Protein AF-A0A2G6QSH0-F1 (afdb_monomer)

Mean predicted aligned error: 4.25 Å

Structure (mmCIF, N/CA/C/O backbone):
data_AF-A0A2G6QSH0-F1
#
_entry.id   AF-A0A2G6QSH0-F1
#
loop_
_atom_site.group_PDB
_atom_site.id
_atom_site.type_symbol
_atom_site.label_atom_id
_atom_site.label_alt_id
_atom_site.label_comp_id
_atom_site.label_asym_id
_atom_site.label_entity_id
_atom_site.label_seq_id
_atom_site.pdbx_PDB_ins_code
_atom_site.Cartn_x
_atom_site.Cartn_y
_atom_site.Cartn_z
_atom_site.occupancy
_atom_site.B_iso_or_equiv
_atom_site.auth_seq_id
_atom_site.auth_comp_id
_atom_site.auth_asym_id
_atom_site.auth_atom_id
_atom_site.pdbx_PDB_model_num
ATOM 1 N N . MET A 1 1 ? 7.569 1.658 -33.282 1.00 86.06 1 MET A N 1
ATOM 2 C CA . MET A 1 1 ? 6.835 1.217 -32.080 1.00 86.06 1 MET A CA 1
ATOM 3 C C . MET A 1 1 ? 7.331 -0.183 -31.795 1.00 86.06 1 MET A C 1
ATOM 5 O O . MET A 1 1 ? 7.387 -0.954 -32.741 1.00 86.06 1 MET A O 1
ATOM 9 N N . TRP A 1 2 ? 7.779 -0.458 -30.573 1.00 90.94 2 TRP A N 1
ATOM 10 C CA . TRP A 1 2 ? 8.259 -1.784 -30.179 1.00 90.94 2 TRP A CA 1
ATOM 11 C C . TRP A 1 2 ? 7.211 -2.443 -29.297 1.00 90.94 2 TRP A C 1
ATOM 13 O O . TRP A 1 2 ? 6.684 -1.784 -28.399 1.00 90.94 2 TRP A O 1
ATOM 23 N N . LEU A 1 3 ? 6.931 -3.719 -29.545 1.00 93.75 3 LEU A N 1
ATOM 24 C CA . LEU A 1 3 ? 6.174 -4.536 -28.609 1.00 93.75 3 LEU A CA 1
ATOM 25 C C . LEU A 1 3 ? 7.109 -4.965 -27.473 1.00 93.75 3 LEU A C 1
ATOM 27 O O . LEU A 1 3 ? 8.249 -5.365 -27.732 1.00 93.75 3 LEU A O 1
ATOM 31 N N . ILE A 1 4 ? 6.636 -4.853 -26.233 1.00 95.06 4 ILE A N 1
ATOM 32 C CA . ILE A 1 4 ? 7.388 -5.258 -25.046 1.00 95.06 4 ILE A CA 1
ATOM 33 C C . ILE A 1 4 ? 6.651 -6.364 -24.300 1.00 95.06 4 ILE A C 1
ATOM 35 O O . ILE A 1 4 ? 5.439 -6.274 -24.117 1.00 95.06 4 ILE A O 1
ATOM 39 N N . ASP A 1 5 ? 7.411 -7.341 -23.823 1.00 95.44 5 ASP A N 1
ATOM 40 C CA . ASP A 1 5 ? 6.947 -8.341 -22.869 1.00 95.44 5 ASP A CA 1
ATOM 41 C C . ASP A 1 5 ? 7.424 -7.963 -21.470 1.00 95.44 5 ASP A C 1
ATOM 43 O O . ASP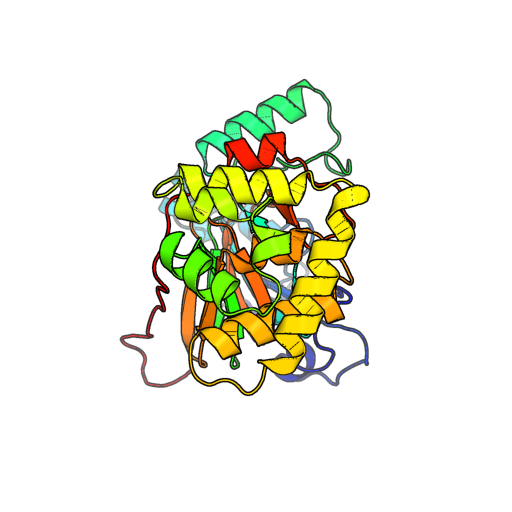 A 1 5 ? 8.597 -7.650 -21.232 1.00 95.44 5 ASP A O 1
ATOM 47 N N . GLY A 1 6 ? 6.480 -7.963 -20.541 1.00 96.25 6 GLY A N 1
ATOM 48 C CA . GLY A 1 6 ? 6.708 -7.740 -19.127 1.00 96.25 6 GLY A CA 1
ATOM 49 C C . GLY A 1 6 ? 7.176 -8.993 -18.398 1.00 96.25 6 GLY A C 1
ATOM 50 O O . GLY A 1 6 ? 7.370 -10.059 -18.980 1.00 96.25 6 GLY A O 1
ATOM 51 N N . VAL A 1 7 ? 7.360 -8.854 -17.089 1.00 97.56 7 VAL A N 1
ATOM 52 C CA . VAL A 1 7 ? 7.758 -9.956 -16.206 1.00 97.56 7 VAL A CA 1
ATOM 53 C C . VAL A 1 7 ? 6.664 -10.208 -15.181 1.00 97.56 7 VAL A C 1
ATOM 55 O O . VAL A 1 7 ? 6.242 -9.289 -14.483 1.00 97.56 7 VAL A O 1
ATOM 58 N N . VAL A 1 8 ? 6.224 -11.457 -15.074 1.00 97.56 8 VAL A N 1
ATOM 59 C CA . VAL A 1 8 ? 5.233 -11.880 -14.080 1.00 97.56 8 VAL A CA 1
ATOM 60 C C . VAL A 1 8 ? 5.916 -12.111 -12.735 1.00 97.56 8 VAL A C 1
ATOM 62 O O . VAL A 1 8 ? 6.964 -12.753 -12.658 1.00 97.56 8 VAL A O 1
ATOM 65 N N . GLN A 1 9 ? 5.304 -11.616 -11.664 1.00 97.75 9 GLN A N 1
ATOM 66 C CA . GLN A 1 9 ? 5.662 -11.942 -10.289 1.00 97.75 9 GLN A CA 1
ATOM 67 C C . GLN A 1 9 ? 4.602 -12.874 -9.699 1.00 97.75 9 GLN A C 1
ATOM 69 O O . GLN A 1 9 ? 3.431 -12.512 -9.570 1.00 97.75 9 GLN A O 1
ATOM 74 N N . HIS A 1 10 ? 5.018 -14.077 -9.307 1.00 97.50 10 HIS A N 1
ATOM 75 C CA . HIS A 1 10 ? 4.123 -15.135 -8.829 1.00 97.50 10 HIS A CA 1
ATOM 76 C C . HIS A 1 10 ? 3.946 -15.120 -7.304 1.00 97.50 10 HIS A C 1
ATOM 78 O O . HIS A 1 10 ? 4.214 -16.107 -6.613 1.00 97.50 10 HIS A O 1
ATOM 84 N N . TYR A 1 11 ? 3.555 -13.978 -6.733 1.00 96.94 11 TYR A N 1
ATOM 85 C CA . TYR A 1 11 ? 3.380 -13.890 -5.282 1.00 96.94 11 TYR A CA 1
ATOM 86 C C . TYR A 1 11 ? 2.113 -14.634 -4.806 1.00 96.94 11 TYR A C 1
ATOM 88 O O . TYR A 1 11 ? 1.085 -14.570 -5.474 1.00 96.94 11 TYR A O 1
ATOM 96 N N . PRO A 1 12 ? 2.117 -15.285 -3.621 1.00 96.44 12 PRO A N 1
ATOM 97 C CA . PRO A 1 12 ? 1.000 -16.130 -3.154 1.00 96.44 12 PRO A CA 1
ATOM 98 C C . PRO A 1 12 ? -0.347 -15.431 -2.893 1.00 96.44 12 PRO A C 1
ATOM 100 O O . PRO A 1 12 ? -1.326 -16.096 -2.533 1.00 96.44 12 PRO A O 1
ATOM 103 N N . TRP A 1 13 ? -0.380 -14.101 -2.970 1.00 96.81 13 TRP A N 1
ATOM 104 C CA . TRP A 1 13 ? -1.584 -13.278 -2.847 1.00 96.81 13 TRP A CA 1
ATOM 105 C C . TRP A 1 13 ? -2.260 -12.997 -4.197 1.00 96.81 13 TRP A C 1
ATOM 107 O O . TRP A 1 13 ? -3.361 -12.452 -4.220 1.00 96.81 13 TRP A O 1
ATOM 117 N N . GLY A 1 14 ? -1.609 -13.357 -5.307 1.00 97.88 14 GLY A N 1
ATOM 118 C CA . GLY A 1 14 ? -2.060 -13.042 -6.655 1.00 97.88 14 GLY A CA 1
ATOM 119 C C . GLY A 1 14 ? -3.231 -13.882 -7.154 1.00 97.88 14 GLY A C 1
ATOM 120 O O . GLY A 1 14 ? -3.385 -15.047 -6.771 1.00 97.88 14 GLY A O 1
ATOM 121 N N . SER A 1 15 ? -4.001 -13.310 -8.079 1.00 98.00 15 SER A N 1
ATOM 122 C CA . SER A 1 15 ? -5.031 -14.035 -8.825 1.00 98.00 15 SER A CA 1
ATOM 123 C C . SER A 1 15 ? -4.426 -15.069 -9.756 1.00 98.00 15 SER A C 1
ATOM 125 O O . SER A 1 15 ? -3.413 -14.835 -10.404 1.00 98.00 15 SER A O 1
ATOM 127 N N . LYS A 1 16 ? -5.083 -16.219 -9.871 1.00 98.19 16 LYS A N 1
ATOM 128 C CA . LYS A 1 16 ? -4.675 -17.284 -10.796 1.00 98.19 16 LYS A CA 1
ATOM 129 C C . LYS A 1 16 ? -5.194 -17.083 -12.217 1.00 98.19 16 LYS A C 1
ATOM 131 O O . LYS A 1 16 ? -4.823 -17.833 -13.111 1.00 98.19 16 LYS A O 1
ATOM 136 N N . HIS A 1 17 ? -6.094 -16.121 -12.420 1.00 97.88 17 HIS A N 1
ATOM 137 C CA . HIS A 1 17 ? -6.873 -16.024 -13.655 1.00 97.88 17 HIS A CA 1
ATOM 138 C C . HIS A 1 17 ? -6.790 -14.660 -14.328 1.00 97.88 17 HIS A C 1
ATOM 140 O O . HIS A 1 17 ? -6.753 -14.619 -15.556 1.00 97.88 17 HIS A O 1
ATOM 146 N N . PHE A 1 18 ? -6.744 -13.562 -13.564 1.00 98.31 18 PHE A N 1
ATOM 147 C CA . PHE A 1 18 ? -6.887 -12.222 -14.138 1.00 98.31 18 PHE A CA 1
ATOM 148 C C . PHE A 1 18 ? -5.790 -11.884 -15.157 1.00 98.31 18 PHE A C 1
ATOM 150 O O . PHE A 1 18 ? -6.097 -11.655 -16.323 1.00 98.31 18 PHE A O 1
ATOM 157 N N . ILE A 1 19 ? -4.516 -11.901 -14.747 1.00 98.38 19 ILE A N 1
ATOM 158 C CA . ILE A 1 19 ? -3.402 -11.523 -15.632 1.00 98.38 19 ILE A CA 1
ATOM 159 C C . ILE A 1 19 ? -3.243 -12.496 -16.814 1.00 98.38 19 ILE A C 1
ATOM 161 O O . ILE A 1 19 ? -3.131 -12.003 -17.934 1.00 98.38 19 ILE A O 1
ATOM 165 N N . PRO A 1 20 ? -3.292 -13.838 -16.645 1.00 98.00 20 PRO A N 1
ATOM 166 C CA . PRO A 1 20 ? -3.281 -14.746 -17.791 1.00 98.00 20 PRO A CA 1
ATOM 167 C C . PRO A 1 20 ? -4.382 -14.424 -18.803 1.00 98.00 20 PRO A C 1
ATOM 169 O O . PRO A 1 20 ? -4.099 -14.313 -19.989 1.00 98.00 20 PRO A O 1
ATOM 172 N N . THR A 1 21 ? -5.614 -14.192 -18.337 1.00 97.75 21 THR A N 1
ATOM 173 C CA . THR A 1 21 ? -6.748 -13.869 -19.219 1.00 97.75 21 THR A CA 1
ATOM 174 C C . THR A 1 21 ? -6.549 -12.528 -19.924 1.00 97.75 21 THR A C 1
ATOM 176 O O . THR A 1 21 ? -6.812 -12.430 -21.118 1.00 97.75 21 THR A O 1
ATOM 179 N N . LEU A 1 22 ? -6.048 -11.511 -19.210 1.00 97.06 22 LEU A N 1
ATOM 180 C CA . LEU A 1 22 ? -5.728 -10.196 -19.774 1.00 97.06 22 LEU A CA 1
ATOM 181 C C . LEU A 1 22 ? -4.678 -10.285 -20.890 1.00 97.06 22 LEU A C 1
ATOM 183 O O . LEU A 1 22 ? -4.749 -9.538 -21.859 1.00 97.06 22 LEU A O 1
ATOM 187 N N . LEU A 1 23 ? -3.713 -11.196 -20.755 1.00 96.12 23 LEU A N 1
ATOM 188 C CA . LEU A 1 23 ? -2.661 -11.444 -21.743 1.00 96.12 23 LEU A CA 1
ATOM 189 C C . LEU A 1 23 ? -3.064 -12.474 -22.811 1.00 96.12 23 LEU A C 1
ATOM 191 O O . LEU A 1 23 ? -2.211 -12.914 -23.578 1.00 96.12 23 LEU A O 1
ATOM 195 N N . GLU A 1 24 ? -4.337 -12.881 -22.850 1.00 96.94 24 GLU A N 1
ATOM 196 C CA . GLU A 1 24 ? -4.862 -13.906 -23.764 1.00 96.94 24 GLU A CA 1
ATOM 197 C C . GLU A 1 24 ? -4.147 -15.270 -23.642 1.00 96.94 24 GLU A C 1
ATOM 199 O O . GLU A 1 24 ? -4.064 -16.058 -24.587 1.00 96.94 24 GLU A O 1
ATOM 204 N N . LEU A 1 25 ? -3.646 -15.577 -22.445 1.00 96.62 25 LEU A N 1
ATOM 205 C CA . LEU A 1 25 ? -3.013 -16.841 -22.087 1.00 96.62 25 LEU A CA 1
ATOM 206 C C . LEU A 1 25 ? -3.998 -17.761 -21.358 1.00 96.62 25 LEU A C 1
ATOM 208 O O . LEU A 1 25 ? -4.936 -17.331 -20.688 1.00 96.62 25 LEU A O 1
ATOM 212 N N . THR A 1 26 ? -3.754 -19.069 -21.447 1.00 97.06 26 THR A N 1
ATOM 213 C CA . THR A 1 26 ? -4.478 -20.042 -20.617 1.00 97.06 26 THR A CA 1
ATOM 214 C C . THR A 1 26 ? -3.907 -20.018 -19.195 1.00 97.06 26 THR A C 1
ATOM 216 O O . THR A 1 26 ? -2.695 -20.189 -19.059 1.00 97.06 26 THR A O 1
ATOM 219 N N . PRO A 1 27 ? -4.733 -19.850 -18.142 1.00 97.06 27 PRO A N 1
ATOM 220 C CA . PRO A 1 27 ? -4.280 -19.959 -16.758 1.00 97.06 27 PRO A CA 1
ATOM 221 C C . PRO A 1 27 ? -3.553 -21.282 -16.486 1.00 97.06 27 PRO A C 1
ATOM 223 O O . PRO A 1 27 ? -4.086 -22.357 -16.761 1.00 97.06 27 PRO A O 1
ATOM 226 N N . ASP A 1 28 ? -2.356 -21.199 -15.913 1.00 96.06 28 ASP A N 1
ATOM 227 C CA . ASP A 1 28 ? -1.505 -22.345 -15.557 1.00 96.06 28 ASP A CA 1
ATOM 228 C C . ASP A 1 28 ? -1.806 -22.914 -14.158 1.00 96.06 28 ASP A C 1
ATOM 230 O O . ASP A 1 28 ? -1.367 -24.012 -13.816 1.00 96.06 28 ASP A O 1
ATOM 234 N N . GLY A 1 29 ? -2.612 -22.199 -13.366 1.00 96.00 29 GLY A N 1
ATOM 235 C CA . GLY A 1 29 ? -3.000 -22.572 -12.006 1.00 96.00 29 GLY A CA 1
ATOM 236 C C . GLY A 1 29 ? -2.095 -21.992 -10.915 1.00 96.00 29 GLY A C 1
ATOM 237 O O . GLY A 1 29 ? -2.434 -22.126 -9.727 1.00 96.00 29 GLY A O 1
ATOM 238 N N . ASP A 1 30 ? -1.012 -21.315 -11.296 1.00 97.19 30 ASP A N 1
ATOM 239 C CA . ASP A 1 30 ? -0.146 -20.559 -10.398 1.00 97.19 30 ASP A CA 1
ATOM 240 C C . ASP A 1 30 ? -0.726 -19.160 -10.137 1.00 97.19 30 ASP A C 1
ATOM 242 O O . ASP A 1 30 ? -1.541 -18.659 -10.913 1.00 97.19 30 ASP A O 1
ATOM 246 N N . PRO A 1 31 ? -0.388 -18.510 -9.010 1.00 97.94 31 PRO A N 1
ATOM 247 C CA . PRO A 1 31 ? -0.798 -17.133 -8.772 1.00 97.94 31 PRO A CA 1
ATOM 248 C C . PRO A 1 31 ? 0.012 -16.176 -9.655 1.00 97.94 31 PRO A C 1
ATOM 250 O O . PRO A 1 31 ? 1.235 -16.270 -9.728 1.00 97.94 31 PRO A O 1
ATOM 253 N N . TRP A 1 32 ? -0.665 -15.226 -10.290 1.00 98.31 32 TRP A N 1
ATOM 254 C CA . TRP A 1 32 ? -0.090 -14.131 -11.067 1.00 98.31 32 TRP A CA 1
ATOM 255 C C . TRP A 1 32 ? -0.442 -12.826 -10.354 1.00 98.31 32 TRP A C 1
ATOM 257 O O . TRP A 1 32 ? -1.538 -12.290 -10.500 1.00 98.31 32 TRP A O 1
ATOM 267 N N . ALA A 1 33 ? 0.475 -12.357 -9.514 1.00 98.38 33 ALA A N 1
ATOM 268 C CA . ALA A 1 33 ? 0.229 -11.243 -8.605 1.00 98.38 33 ALA A CA 1
ATOM 269 C C . ALA A 1 33 ? 0.457 -9.888 -9.271 1.00 98.38 33 ALA A C 1
ATOM 271 O O . ALA A 1 33 ? -0.371 -8.983 -9.166 1.00 98.38 33 ALA A O 1
ATOM 272 N N . GLU A 1 34 ? 1.581 -9.768 -9.977 1.00 98.44 34 GLU A N 1
ATOM 273 C CA . GLU A 1 34 ? 1.970 -8.544 -10.666 1.00 98.44 34 GLU A CA 1
ATOM 274 C C . GLU A 1 34 ? 2.504 -8.875 -12.063 1.00 98.44 34 GLU A C 1
ATOM 276 O O . GLU A 1 34 ? 3.194 -9.879 -12.242 1.00 98.44 34 GLU A O 1
ATOM 281 N N . TYR A 1 35 ? 2.246 -8.014 -13.045 1.00 98.38 35 TYR A N 1
ATOM 282 C CA . TYR A 1 35 ? 2.896 -8.047 -14.358 1.00 98.38 35 TYR A CA 1
ATOM 283 C C . TYR A 1 35 ? 3.627 -6.736 -14.604 1.00 98.38 35 TYR A C 1
ATOM 285 O O . TYR A 1 35 ? 3.000 -5.683 -14.693 1.00 98.38 35 TYR A O 1
ATOM 293 N N . TRP A 1 36 ? 4.956 -6.791 -14.650 1.00 98.25 36 TRP A N 1
ATOM 294 C CA . TRP A 1 36 ? 5.832 -5.622 -14.620 1.00 98.25 36 TRP A CA 1
ATOM 295 C C . TRP A 1 36 ? 6.235 -5.175 -16.015 1.00 98.25 36 TRP A C 1
ATOM 297 O O . TRP A 1 36 ? 6.804 -5.949 -16.785 1.00 98.25 36 TRP A O 1
ATOM 307 N N . LEU A 1 37 ? 6.014 -3.895 -16.295 1.00 97.88 37 LEU A N 1
ATOM 308 C CA . LEU A 1 37 ? 6.348 -3.233 -17.547 1.00 97.88 37 LEU A CA 1
ATOM 309 C C . LEU A 1 37 ? 7.307 -2.073 -17.262 1.00 97.88 37 LEU A C 1
ATOM 311 O O . LEU A 1 37 ? 6.922 -1.028 -16.732 1.00 97.88 37 LEU A O 1
ATOM 315 N N . GLY A 1 38 ? 8.582 -2.260 -17.595 1.00 96.38 38 GLY A N 1
ATOM 316 C CA . GLY A 1 38 ? 9.612 -1.254 -17.371 1.00 96.38 38 GLY A CA 1
ATOM 317 C C . GLY A 1 38 ? 11.028 -1.819 -17.336 1.00 96.38 38 GLY A C 1
ATOM 318 O O . GLY A 1 38 ? 11.348 -2.848 -17.928 1.00 96.38 38 GLY A O 1
ATOM 319 N N . THR A 1 39 ? 11.913 -1.106 -16.642 1.00 96.19 39 THR A N 1
ATOM 320 C CA . THR A 1 39 ? 13.348 -1.431 -16.572 1.00 96.19 39 THR A CA 1
ATOM 321 C C . THR A 1 39 ? 13.810 -1.807 -15.169 1.00 96.19 39 THR A C 1
ATOM 323 O O . THR A 1 39 ? 14.988 -1.639 -14.852 1.00 96.19 39 THR A O 1
ATOM 326 N N . HIS A 1 40 ? 12.901 -2.257 -14.304 1.00 94.94 40 HIS A N 1
ATOM 327 C CA . HIS A 1 40 ? 13.256 -2.603 -12.933 1.00 94.94 40 HIS A CA 1
ATOM 328 C C . HIS A 1 40 ? 14.192 -3.825 -12.910 1.00 94.94 40 HIS A C 1
ATOM 330 O O . HIS A 1 40 ? 13.868 -4.821 -13.555 1.00 94.94 40 HIS A O 1
ATOM 336 N N . PRO A 1 41 ? 15.316 -3.823 -12.165 1.00 91.94 41 PRO A N 1
ATOM 337 C CA . PRO A 1 41 ? 16.285 -4.927 -12.187 1.00 91.94 41 PRO A CA 1
ATOM 338 C C . PRO A 1 41 ? 15.709 -6.309 -11.843 1.00 91.94 41 PRO A C 1
ATOM 340 O O . PRO A 1 41 ? 16.185 -7.314 -12.359 1.00 91.94 41 PRO A O 1
ATOM 343 N N . LEU A 1 42 ? 14.675 -6.356 -10.995 1.00 90.44 42 LEU A N 1
ATOM 344 C CA . LEU A 1 42 ? 13.985 -7.598 -10.604 1.00 90.44 42 LEU A CA 1
ATOM 345 C C . LEU A 1 42 ? 12.931 -8.083 -11.621 1.00 90.44 42 LEU A C 1
ATOM 347 O O . LEU A 1 42 ? 12.360 -9.156 -11.447 1.00 90.44 42 LEU A O 1
ATOM 351 N N . GLY A 1 43 ? 12.661 -7.308 -12.671 1.00 93.19 43 GLY A N 1
ATOM 352 C CA . GLY A 1 43 ? 11.658 -7.614 -13.688 1.00 93.19 43 GLY A CA 1
ATOM 353 C C . GLY A 1 43 ? 11.835 -6.710 -14.902 1.00 93.19 43 GLY A C 1
ATOM 354 O O . GLY A 1 43 ? 11.063 -5.778 -15.108 1.00 93.19 43 GLY A O 1
ATOM 355 N N . VAL A 1 44 ? 12.906 -6.947 -15.666 1.00 95.75 44 VAL A N 1
ATOM 356 C CA . VAL A 1 44 ? 13.260 -6.118 -16.825 1.00 95.75 44 VAL A CA 1
ATOM 357 C C . VAL A 1 44 ? 12.481 -6.589 -18.053 1.00 95.75 44 VAL A C 1
ATOM 359 O O . VAL A 1 44 ? 12.702 -7.709 -18.521 1.00 95.75 44 VAL A O 1
ATOM 362 N N . SER A 1 45 ? 11.641 -5.718 -18.619 1.00 97.25 45 SER A N 1
ATOM 363 C CA . SER A 1 45 ? 10.895 -6.017 -19.844 1.00 97.25 45 SER A CA 1
ATOM 364 C C . SER A 1 45 ? 11.814 -6.281 -21.038 1.00 97.25 45 SER A C 1
ATOM 366 O O . SER A 1 45 ? 12.880 -5.663 -21.181 1.00 97.25 45 SER A O 1
ATOM 368 N N . GLN A 1 46 ? 11.385 -7.186 -21.911 1.00 97.12 46 GLN A N 1
ATOM 369 C CA . GLN A 1 46 ? 12.079 -7.557 -23.144 1.00 97.12 46 GLN A CA 1
ATOM 370 C C . GLN A 1 46 ? 11.359 -6.976 -24.358 1.00 97.12 46 GLN A C 1
ATOM 372 O O . GLN A 1 46 ? 10.154 -6.753 -24.313 1.00 97.12 46 GLN A O 1
ATOM 377 N N . LEU A 1 47 ? 12.089 -6.715 -25.439 1.00 96.19 47 LEU A N 1
ATOM 378 C CA . LEU A 1 47 ? 11.468 -6.417 -26.728 1.00 96.19 47 LEU A CA 1
ATOM 379 C C . LEU A 1 47 ? 11.092 -7.746 -27.399 1.00 96.19 47 LEU A C 1
ATOM 381 O O . LEU A 1 47 ? 11.927 -8.640 -27.468 1.00 96.19 47 LEU A O 1
ATOM 385 N N . VAL A 1 48 ? 9.863 -7.892 -27.898 1.00 92.06 48 VAL A N 1
ATOM 386 C CA . VAL A 1 48 ? 9.375 -9.192 -28.414 1.00 92.06 48 VAL A CA 1
ATOM 387 C C . VAL A 1 48 ? 10.125 -9.637 -29.672 1.00 92.06 48 VAL A C 1
ATOM 389 O O . VAL A 1 48 ? 10.494 -10.798 -29.821 1.00 92.06 48 VAL A O 1
ATOM 392 N N . GLU A 1 49 ? 10.378 -8.699 -30.584 1.00 90.94 49 GLU A N 1
ATOM 393 C CA . GLU A 1 49 ? 10.985 -8.979 -31.892 1.00 90.94 49 GLU A CA 1
ATOM 394 C C . GLU A 1 49 ? 12.515 -8.838 -31.897 1.00 90.94 49 GLU A C 1
ATOM 396 O O . GLU A 1 49 ? 13.171 -9.144 -32.894 1.00 90.94 49 GLU A O 1
ATOM 401 N N . GLU A 1 50 ? 13.109 -8.379 -30.794 1.00 86.75 50 GLU A N 1
ATOM 402 C CA . GLU A 1 50 ? 14.544 -8.124 -30.697 1.00 86.75 50 GLU A CA 1
ATOM 403 C C . GLU A 1 50 ? 15.143 -8.871 -29.507 1.00 86.75 50 GLU A C 1
ATOM 405 O O . GLU A 1 50 ? 14.604 -8.867 -28.409 1.00 86.75 50 GLU A O 1
ATOM 410 N N . SER A 1 51 ? 16.329 -9.460 -29.666 1.00 87.19 51 SER A N 1
ATOM 411 C CA . SER A 1 51 ? 17.031 -10.124 -28.555 1.00 87.19 51 SER A CA 1
ATOM 412 C C . SER A 1 51 ? 17.716 -9.126 -27.603 1.00 87.19 51 SER A C 1
ATOM 414 O O . SER A 1 51 ? 18.905 -9.259 -27.297 1.00 87.19 51 SER A O 1
ATOM 416 N N . GLN A 1 52 ? 16.996 -8.094 -27.156 1.00 94.06 52 GLN A N 1
ATOM 417 C CA . GLN A 1 52 ? 17.469 -7.135 -26.161 1.00 94.06 52 GLN A CA 1
ATOM 418 C C . GLN A 1 52 ? 16.369 -6.694 -25.190 1.00 94.06 52 GLN A C 1
ATOM 420 O O . GLN A 1 52 ? 15.184 -6.673 -25.512 1.00 94.06 52 GLN A O 1
ATOM 425 N N . SER A 1 53 ? 16.793 -6.278 -23.996 1.00 95.88 53 SER A N 1
ATOM 426 C CA . SER A 1 53 ? 15.898 -5.725 -22.987 1.00 95.88 53 SER A CA 1
ATOM 427 C C . SER A 1 53 ? 15.590 -4.251 -23.236 1.00 95.88 53 SER A C 1
ATOM 429 O O . SER A 1 53 ? 16.413 -3.512 -23.791 1.00 95.88 53 SER A O 1
ATOM 431 N N . LEU A 1 54 ? 14.449 -3.789 -22.721 1.00 96.00 54 LEU A N 1
ATOM 432 C CA . LEU A 1 54 ? 14.094 -2.370 -22.718 1.00 96.00 54 LEU A CA 1
ATOM 433 C C . LEU A 1 54 ? 15.166 -1.529 -22.005 1.00 96.00 54 LEU A C 1
ATOM 435 O O . LEU A 1 54 ? 15.540 -0.459 -22.480 1.00 96.00 54 LEU A O 1
ATOM 439 N N . ALA A 1 55 ? 15.722 -2.038 -20.901 1.00 95.12 55 ALA A N 1
ATOM 440 C CA . ALA A 1 55 ? 16.807 -1.367 -20.187 1.00 95.12 55 ALA A CA 1
ATOM 441 C C . ALA A 1 55 ? 18.037 -1.151 -21.084 1.00 95.12 55 ALA A C 1
ATOM 443 O O . ALA A 1 55 ? 18.600 -0.057 -21.107 1.00 95.12 55 ALA A O 1
ATOM 444 N N . ARG A 1 56 ? 18.433 -2.165 -21.866 1.00 94.81 56 ARG A N 1
ATOM 445 C CA . ARG A 1 56 ? 19.574 -2.061 -22.785 1.00 94.81 56 ARG A CA 1
ATOM 446 C C . ARG A 1 56 ? 19.304 -1.079 -23.925 1.00 94.81 56 ARG A C 1
ATOM 448 O O . ARG A 1 56 ? 20.196 -0.297 -24.256 1.00 94.81 56 ARG A O 1
ATOM 455 N N . LEU A 1 57 ? 18.088 -1.079 -24.477 1.00 94.56 57 LEU A N 1
ATOM 456 C CA . LEU A 1 57 ? 17.676 -0.106 -25.492 1.00 94.56 57 LEU A CA 1
ATOM 457 C C . LEU A 1 57 ? 17.838 1.329 -24.969 1.00 94.56 57 LEU A C 1
ATOM 459 O O . LEU A 1 57 ? 18.457 2.156 -25.636 1.00 94.56 57 LEU A O 1
ATOM 463 N N . LEU A 1 58 ? 17.340 1.612 -23.761 1.00 94.31 58 LEU A N 1
ATOM 464 C CA . LEU A 1 58 ? 17.384 2.955 -23.171 1.00 94.31 58 LEU A CA 1
ATOM 465 C C . LEU A 1 58 ? 18.797 3.397 -22.766 1.00 94.31 58 LEU A C 1
ATOM 467 O O . LEU A 1 58 ? 19.097 4.585 -22.836 1.00 94.31 58 LEU A O 1
ATOM 471 N N . VAL A 1 59 ? 19.691 2.468 -22.412 1.00 93.25 59 VAL A N 1
ATOM 472 C CA . VAL A 1 59 ? 21.119 2.778 -22.206 1.00 93.25 59 VAL A CA 1
ATOM 473 C C . VAL A 1 59 ? 21.797 3.190 -23.517 1.00 93.25 59 VAL A C 1
ATOM 475 O O . VAL A 1 59 ? 22.576 4.142 -23.529 1.00 93.25 59 VAL A O 1
ATOM 478 N N . ASN A 1 60 ? 21.497 2.506 -24.624 1.00 93.69 60 ASN A N 1
ATOM 479 C CA . ASN A 1 60 ? 22.080 2.809 -25.937 1.00 93.69 60 ASN A CA 1
ATOM 480 C C . ASN A 1 60 ? 21.454 4.052 -26.592 1.00 93.69 60 ASN A C 1
ATOM 482 O O . ASN A 1 60 ? 22.113 4.751 -27.364 1.00 93.69 60 ASN A O 1
ATOM 486 N N . HIS A 1 61 ? 20.190 4.333 -26.277 1.00 94.88 61 HIS A N 1
ATOM 487 C CA . HIS A 1 61 ? 19.409 5.431 -26.840 1.00 94.88 61 HIS A CA 1
ATOM 488 C C . HIS A 1 61 ? 18.721 6.253 -25.736 1.00 94.88 61 HIS A C 1
ATOM 490 O O . HIS A 1 61 ? 17.491 6.332 -25.693 1.00 94.88 61 HIS A O 1
ATOM 496 N N . PRO A 1 62 ? 19.488 6.928 -24.857 1.00 95.31 62 PRO A N 1
ATOM 497 C CA . PRO A 1 62 ? 18.926 7.669 -23.725 1.00 95.31 62 PRO A CA 1
ATOM 498 C C . PRO A 1 62 ? 17.985 8.797 -24.161 1.00 95.31 62 PRO A C 1
ATOM 500 O O . PRO A 1 62 ? 17.094 9.184 -23.411 1.00 95.31 62 PRO A O 1
ATOM 503 N N . SER A 1 63 ? 18.122 9.301 -25.392 1.00 95.38 63 SER A N 1
ATOM 504 C CA . SER A 1 63 ? 17.224 10.309 -25.964 1.00 95.38 63 SER A CA 1
ATOM 505 C C . SER A 1 63 ? 15.756 9.870 -26.023 1.00 95.38 63 SER A C 1
ATOM 507 O O . SER A 1 63 ? 14.888 10.742 -26.041 1.00 95.38 63 SER A O 1
ATOM 509 N N . TYR A 1 64 ? 15.459 8.565 -25.999 1.00 95.31 64 TYR A N 1
ATOM 510 C CA . TYR A 1 64 ? 14.087 8.043 -25.954 1.00 95.31 64 TYR A CA 1
ATOM 511 C C . TYR A 1 64 ? 13.356 8.363 -24.647 1.00 95.31 64 TYR A C 1
ATOM 513 O O . TYR A 1 64 ? 12.132 8.432 -24.646 1.00 95.31 64 TYR A O 1
ATOM 521 N N . LEU A 1 65 ? 14.084 8.633 -23.559 1.00 95.38 65 LEU A N 1
ATOM 522 C CA . LEU A 1 65 ? 13.503 9.114 -22.299 1.00 95.38 65 LEU A CA 1
ATOM 523 C C . LEU A 1 65 ? 13.010 10.567 -22.400 1.00 95.38 65 LEU A C 1
ATOM 525 O O . LEU A 1 65 ? 12.238 11.031 -21.564 1.00 95.38 65 LEU A O 1
ATOM 529 N N . GLY A 1 66 ? 13.466 11.306 -23.414 1.00 96.31 66 GLY A N 1
ATOM 530 C CA . GLY A 1 66 ? 13.205 12.731 -23.551 1.00 96.31 66 GLY A CA 1
ATOM 531 C C . GLY A 1 66 ? 14.079 13.593 -22.634 1.00 96.31 66 GLY A C 1
ATOM 532 O O . GLY A 1 66 ? 14.579 13.172 -21.590 1.00 96.31 66 GLY A O 1
ATOM 533 N N . LYS A 1 67 ? 14.277 14.852 -23.039 1.00 96.56 67 LYS A N 1
ATOM 534 C CA . LYS A 1 67 ? 15.210 15.780 -22.377 1.00 96.56 67 LYS A CA 1
ATOM 535 C C . LYS A 1 67 ? 14.869 16.019 -20.902 1.00 96.56 67 LYS A C 1
ATOM 537 O O . LYS A 1 67 ? 15.773 16.038 -20.079 1.00 96.56 67 LYS A O 1
ATOM 542 N N . GLN A 1 68 ? 13.586 16.198 -20.583 1.00 95.94 68 GLN A N 1
ATOM 543 C CA . GLN A 1 68 ? 13.137 16.486 -19.217 1.00 95.94 68 GLN A CA 1
ATOM 544 C C . GLN A 1 68 ? 13.425 15.317 -18.271 1.00 95.94 68 GLN A C 1
ATOM 546 O O . GLN A 1 68 ? 14.050 15.525 -17.236 1.00 95.94 68 GLN A O 1
ATOM 551 N N . SER A 1 69 ? 13.063 14.088 -18.660 1.00 95.00 69 SER A N 1
ATOM 552 C CA . SER A 1 69 ? 13.341 12.900 -17.845 1.00 95.00 69 SER A CA 1
ATOM 553 C C . SER A 1 69 ? 14.840 12.691 -17.640 1.00 95.00 69 SER A C 1
ATOM 555 O O . SER A 1 69 ? 15.258 12.351 -16.540 1.00 95.00 69 SER A O 1
ATOM 557 N N . LEU A 1 70 ? 15.662 12.925 -18.671 1.00 95.31 70 LEU A N 1
ATOM 558 C CA . LEU A 1 70 ? 17.118 12.823 -18.548 1.00 95.31 70 LEU A CA 1
ATOM 559 C C . LEU A 1 70 ? 17.707 13.858 -17.588 1.00 95.31 70 LEU A C 1
ATOM 561 O O . LEU A 1 70 ? 18.641 13.540 -16.859 1.00 95.31 70 LEU A O 1
ATOM 565 N N . THR A 1 71 ? 17.198 15.093 -17.606 1.00 95.25 71 THR A N 1
ATOM 566 C CA . THR A 1 71 ? 17.648 16.149 -16.690 1.00 95.25 71 THR A CA 1
ATOM 567 C C . THR A 1 71 ? 17.285 15.831 -15.243 1.00 95.25 71 THR A C 1
ATOM 569 O O . THR A 1 71 ? 18.127 16.015 -14.372 1.00 95.25 71 THR A O 1
ATOM 572 N N . GLU A 1 72 ? 16.072 15.339 -14.999 1.00 91.69 72 GLU A N 1
ATOM 573 C CA . GLU A 1 72 ? 15.567 15.111 -13.640 1.00 91.69 72 GLU A CA 1
ATOM 574 C C . GLU A 1 72 ? 16.042 13.777 -13.044 1.00 91.69 72 GLU A C 1
ATOM 576 O O . GLU A 1 72 ? 16.479 13.709 -11.899 1.00 91.69 72 GLU A O 1
ATOM 581 N N . PHE A 1 73 ? 15.981 12.696 -13.824 1.00 91.12 73 PHE A N 1
ATOM 582 C CA . PHE A 1 73 ? 16.170 11.330 -13.325 1.00 91.12 73 PHE A CA 1
ATOM 583 C C . PHE A 1 73 ? 17.428 10.646 -13.869 1.00 91.12 73 PHE A C 1
ATOM 585 O O . PHE A 1 73 ? 17.774 9.553 -13.419 1.00 91.12 73 PHE A O 1
ATOM 592 N N . GLY A 1 74 ? 18.129 11.268 -14.820 1.00 91.81 74 GLY A N 1
ATOM 593 C CA . GLY A 1 74 ? 19.262 10.659 -15.511 1.00 91.81 74 GLY A CA 1
ATOM 594 C C . GLY A 1 74 ? 18.838 9.609 -16.550 1.00 91.81 74 GLY A C 1
ATOM 595 O O . GLY A 1 74 ? 17.674 9.557 -16.954 1.00 91.81 74 GLY A O 1
ATOM 596 N N . PRO A 1 75 ? 19.770 8.758 -17.021 1.00 91.38 75 PRO A N 1
ATOM 597 C CA . PRO A 1 75 ? 19.527 7.776 -18.082 1.00 91.38 75 PRO A CA 1
ATOM 598 C C . PRO A 1 75 ? 18.793 6.526 -17.564 1.00 91.38 75 PRO A C 1
ATOM 600 O O . PRO A 1 75 ? 19.262 5.400 -17.723 1.00 91.38 75 PRO A O 1
ATOM 603 N N . ARG A 1 76 ? 17.644 6.719 -16.913 1.00 90.38 76 ARG A N 1
ATOM 604 C CA . ARG A 1 76 ? 16.780 5.653 -16.392 1.00 90.38 76 ARG A CA 1
ATOM 605 C C . ARG A 1 76 ? 15.320 5.941 -16.711 1.00 90.38 76 ARG A C 1
ATOM 607 O O . ARG A 1 76 ? 14.914 7.099 -16.772 1.00 90.38 76 ARG A O 1
ATOM 614 N N . LEU A 1 77 ? 14.518 4.885 -16.829 1.00 94.94 77 LEU A N 1
ATOM 615 C CA . LEU A 1 77 ? 13.068 5.036 -16.802 1.00 94.94 77 LEU A CA 1
ATOM 616 C C . LEU A 1 77 ? 12.656 5.451 -15.376 1.00 94.94 77 LEU A C 1
ATOM 618 O O . LEU A 1 77 ? 13.084 4.791 -14.423 1.00 94.94 77 LEU A O 1
ATOM 622 N N . PRO A 1 78 ? 11.887 6.534 -15.177 1.00 93.94 78 PRO A N 1
ATOM 623 C CA . PRO A 1 78 ? 11.597 7.028 -13.831 1.00 93.94 78 PRO A CA 1
ATOM 624 C C . PRO A 1 78 ? 10.420 6.316 -13.150 1.00 93.94 78 PRO A C 1
ATOM 626 O O . PRO A 1 78 ? 10.217 6.505 -11.953 1.00 93.94 78 PRO A O 1
ATOM 629 N N . PHE A 1 79 ? 9.686 5.467 -13.871 1.00 95.94 79 PHE A N 1
ATOM 630 C CA . PHE A 1 79 ? 8.512 4.756 -13.367 1.00 95.94 79 PHE A CA 1
ATOM 631 C C . PHE A 1 79 ? 8.543 3.255 -13.690 1.00 95.94 79 PHE A C 1
ATOM 633 O O . PHE A 1 79 ? 9.199 2.823 -14.645 1.00 95.94 79 PHE A O 1
ATOM 640 N N . LEU A 1 80 ? 7.800 2.487 -12.899 1.00 97.00 80 LEU A N 1
ATOM 641 C CA . LEU A 1 80 ? 7.382 1.117 -13.169 1.00 97.00 80 LEU A CA 1
ATOM 642 C C . LEU A 1 80 ? 5.871 1.130 -13.375 1.00 97.00 80 LEU A C 1
ATOM 644 O O . LEU A 1 80 ? 5.144 1.641 -12.522 1.00 97.00 80 LEU A O 1
ATOM 648 N N . MET A 1 81 ? 5.407 0.567 -14.485 1.00 97.81 81 MET A N 1
ATOM 649 C CA . MET A 1 81 ? 3.997 0.235 -14.647 1.00 97.81 81 MET A CA 1
ATOM 650 C C . MET A 1 81 ? 3.800 -1.228 -14.261 1.00 97.81 81 MET A C 1
ATOM 652 O O . MET A 1 81 ? 4.619 -2.084 -14.609 1.00 97.81 81 MET A O 1
ATOM 656 N N . LYS A 1 82 ? 2.704 -1.522 -13.571 1.00 98.25 82 LYS A N 1
ATOM 657 C CA . LYS A 1 82 ? 2.285 -2.880 -13.255 1.00 98.25 82 LYS A CA 1
ATOM 658 C C . LYS A 1 82 ? 0.815 -3.087 -13.567 1.00 98.25 82 LYS A C 1
ATOM 660 O O . LYS A 1 82 ? 0.013 -2.173 -13.413 1.00 98.25 82 LYS A O 1
ATOM 665 N N . VAL A 1 83 ? 0.466 -4.317 -13.921 1.00 98.56 83 VAL A N 1
ATOM 666 C CA . VAL A 1 83 ? -0.881 -4.841 -13.670 1.00 98.56 83 VAL A CA 1
ATOM 667 C C . VAL A 1 83 ? -0.831 -5.564 -12.331 1.00 98.56 83 VAL A C 1
ATOM 669 O O . VAL A 1 83 ? -0.007 -6.463 -12.170 1.00 98.56 83 VAL A O 1
ATOM 672 N N . LEU A 1 84 ? -1.678 -5.174 -11.386 1.00 98.62 84 LEU A N 1
ATOM 673 C CA . LEU A 1 84 ? -1.883 -5.862 -10.115 1.00 98.62 84 LEU A CA 1
ATOM 674 C C . LEU A 1 84 ? -3.143 -6.724 -10.202 1.00 98.62 84 LEU A C 1
ATOM 676 O O . LEU A 1 84 ? -4.153 -6.269 -10.742 1.00 98.62 84 LEU A O 1
ATOM 680 N N . ALA A 1 85 ? -3.107 -7.926 -9.632 1.00 98.50 85 ALA A N 1
ATOM 681 C CA . ALA A 1 85 ? -4.282 -8.780 -9.483 1.00 98.50 85 ALA A CA 1
ATOM 682 C C . ALA A 1 85 ? -4.320 -9.412 -8.089 1.00 98.50 85 ALA A C 1
ATOM 684 O O . ALA A 1 85 ? -3.659 -10.421 -7.834 1.00 98.50 85 ALA A O 1
ATOM 685 N N . LEU A 1 86 ? -5.078 -8.803 -7.178 1.00 97.88 86 LEU A N 1
ATOM 686 C CA . LEU A 1 86 ? -5.107 -9.151 -5.762 1.00 97.88 86 LEU A CA 1
ATOM 687 C C . LEU A 1 86 ? -6.306 -10.037 -5.417 1.00 97.88 86 LEU A C 1
ATOM 689 O O . LEU A 1 86 ? -7.454 -9.633 -5.603 1.00 97.88 86 LEU A O 1
ATOM 693 N N . GLU A 1 87 ? -6.024 -11.197 -4.824 1.00 96.75 87 GLU A N 1
ATOM 694 C CA . GLU A 1 87 ? -7.022 -12.063 -4.168 1.00 96.75 87 GLU A CA 1
ATOM 695 C C . GLU A 1 87 ? -6.936 -11.992 -2.640 1.00 96.75 87 GLU A C 1
ATOM 697 O O . GLU A 1 87 ? -7.789 -12.534 -1.943 1.00 96.75 87 GLU A O 1
ATOM 702 N N . LYS A 1 88 ? -5.863 -11.398 -2.107 1.00 96.44 88 LYS A N 1
ATOM 703 C CA . LYS A 1 88 ? -5.625 -11.267 -0.669 1.00 96.44 88 LYS A CA 1
ATOM 704 C C . LYS A 1 88 ? -5.092 -9.872 -0.354 1.00 96.44 88 LYS A C 1
ATOM 706 O O . LYS A 1 88 ? -4.309 -9.356 -1.161 1.00 96.44 88 LYS A O 1
ATOM 711 N N . PRO A 1 89 ? -5.398 -9.326 0.833 1.00 97.62 89 PRO A N 1
ATOM 712 C CA . PRO A 1 89 ? -4.861 -8.049 1.252 1.00 97.62 89 PRO A CA 1
ATOM 713 C C . PRO A 1 89 ? -3.338 -8.065 1.377 1.00 97.62 89 PRO A C 1
ATOM 715 O O . PRO A 1 89 ? -2.723 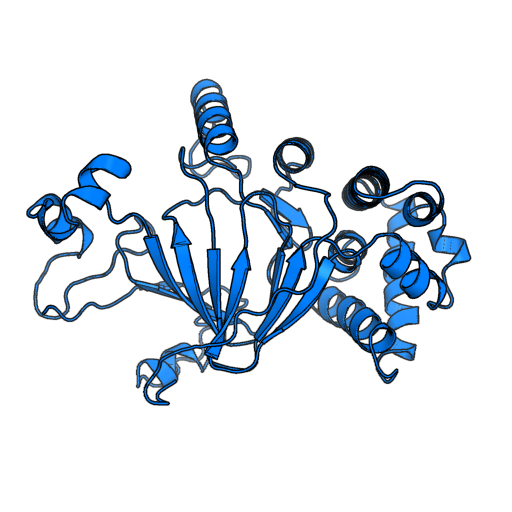-9.056 1.789 1.00 97.62 89 PRO A O 1
ATOM 718 N N . LEU A 1 90 ? -2.726 -6.941 1.017 1.00 97.50 90 LEU A N 1
ATOM 719 C CA . LEU A 1 90 ? -1.300 -6.693 1.183 1.00 97.50 90 LEU A CA 1
ATOM 720 C C . LEU A 1 90 ? -1.000 -6.111 2.566 1.00 97.50 90 LEU A C 1
ATOM 722 O O . LEU A 1 90 ? -1.888 -5.695 3.307 1.00 97.50 90 LEU A O 1
ATOM 726 N N . SER A 1 91 ? 0.289 -6.062 2.899 1.00 96.75 91 SER A N 1
ATOM 727 C CA . SER A 1 91 ? 0.746 -5.433 4.135 1.00 96.75 91 SER A CA 1
ATOM 728 C C . SER A 1 91 ? 0.431 -3.944 4.157 1.00 96.75 91 SER A C 1
ATOM 730 O O . SER A 1 91 ? 0.604 -3.262 3.146 1.00 96.75 91 SER A O 1
ATOM 732 N N . LEU A 1 92 ? 0.092 -3.432 5.338 1.00 96.94 92 LEU A N 1
ATOM 733 C CA . LEU A 1 92 ? -0.019 -2.002 5.575 1.00 96.94 92 LEU A CA 1
ATOM 734 C C . LEU A 1 92 ? 1.370 -1.363 5.437 1.00 96.94 92 LEU A C 1
ATOM 736 O O . LEU A 1 92 ? 2.331 -1.849 6.040 1.00 96.94 92 LEU A O 1
ATOM 740 N N . GLN A 1 93 ? 1.498 -0.308 4.636 1.00 96.31 93 GLN A N 1
ATOM 741 C CA . GLN A 1 93 ? 2.794 0.266 4.272 1.00 96.31 93 GLN A CA 1
ATOM 742 C C . GLN A 1 93 ? 2.752 1.785 4.064 1.00 96.31 93 GLN A C 1
ATOM 744 O O . GLN A 1 93 ? 1.692 2.366 3.843 1.00 96.31 93 GLN A O 1
ATOM 749 N N . ALA A 1 94 ? 3.926 2.412 4.106 1.00 96.88 94 ALA A N 1
ATOM 750 C CA . ALA A 1 94 ? 4.156 3.786 3.676 1.00 96.88 94 ALA A CA 1
ATOM 751 C C . ALA A 1 94 ? 5.490 3.911 2.931 1.00 96.88 94 ALA A C 1
ATOM 753 O O . ALA A 1 94 ? 6.391 3.070 3.045 1.00 96.88 94 ALA A O 1
ATOM 754 N N . HIS A 1 95 ? 5.616 5.001 2.177 1.00 96.75 95 HIS A N 1
ATOM 755 C CA . HIS A 1 95 ? 6.801 5.298 1.381 1.00 96.75 95 HIS A CA 1
ATOM 756 C C . HIS A 1 95 ? 7.435 6.623 1.794 1.00 96.75 95 HIS A C 1
ATOM 758 O O . HIS A 1 95 ? 6.710 7.597 2.003 1.00 96.75 95 HIS A O 1
ATOM 764 N N . PRO A 1 96 ? 8.773 6.703 1.872 1.00 96.69 96 PRO A N 1
ATOM 765 C CA . PRO A 1 96 ? 9.451 7.943 2.206 1.00 96.69 96 PRO A CA 1
ATOM 766 C C . PRO A 1 96 ? 9.294 8.981 1.093 1.00 96.69 96 PRO A C 1
ATOM 768 O O . PRO A 1 96 ? 9.194 8.662 -0.099 1.00 96.69 96 PRO A O 1
ATOM 771 N N . ASN A 1 97 ? 9.335 10.252 1.482 1.00 96.06 97 ASN A N 1
ATOM 772 C CA . ASN A 1 97 ? 9.563 11.336 0.538 1.00 96.06 97 ASN A CA 1
ATOM 773 C C . ASN A 1 97 ? 11.028 11.336 0.063 1.00 96.06 97 ASN A C 1
ATOM 775 O O . ASN A 1 97 ? 11.862 10.557 0.524 1.00 96.06 97 ASN A O 1
ATOM 779 N N . ARG A 1 98 ? 11.352 12.225 -0.879 1.00 94.38 98 ARG A N 1
ATOM 780 C CA . ARG A 1 98 ? 12.673 12.270 -1.518 1.00 94.38 98 ARG A CA 1
ATOM 781 C C . ARG A 1 98 ? 13.807 12.485 -0.510 1.00 94.38 98 ARG A C 1
ATOM 783 O O . ARG A 1 98 ? 14.797 11.765 -0.550 1.00 94.38 98 ARG A O 1
ATOM 790 N N . ALA A 1 99 ? 13.641 13.443 0.400 1.00 96.50 99 ALA A N 1
ATOM 791 C CA . ALA A 1 99 ? 14.659 13.781 1.391 1.00 96.50 99 ALA A CA 1
ATOM 792 C C . ALA A 1 99 ? 14.873 12.642 2.401 1.00 96.50 99 ALA A C 1
ATOM 794 O O . ALA A 1 99 ? 16.010 12.305 2.725 1.00 96.50 99 ALA A O 1
ATOM 795 N N . GLN A 1 100 ? 13.785 12.011 2.856 1.00 97.00 100 GLN A N 1
ATOM 796 C CA . GLN A 1 100 ? 13.835 10.835 3.729 1.00 97.00 100 GLN A CA 1
ATOM 797 C C . GLN A 1 100 ? 14.520 9.651 3.033 1.00 97.00 100 GLN A C 1
ATOM 799 O O . GLN A 1 100 ? 15.367 9.002 3.640 1.00 97.00 100 GLN A O 1
ATOM 804 N N . ALA A 1 101 ? 14.208 9.398 1.757 1.00 96.94 101 ALA A N 1
ATOM 805 C CA . ALA A 1 101 ? 14.820 8.324 0.979 1.00 96.94 101 ALA A CA 1
ATOM 806 C C . ALA A 1 101 ? 16.335 8.517 0.816 1.00 96.94 101 ALA A C 1
ATOM 808 O O . ALA A 1 101 ? 17.103 7.586 1.038 1.00 96.94 101 ALA A O 1
ATOM 809 N N . GLU A 1 102 ? 16.781 9.730 0.478 1.00 97.06 102 GLU A N 1
ATOM 810 C CA . GLU A 1 102 ? 18.206 10.068 0.349 1.00 97.06 102 GLU A CA 1
ATOM 811 C C . GLU A 1 102 ? 18.965 9.901 1.673 1.00 97.06 102 GLU A C 1
ATOM 813 O O . GLU A 1 102 ? 20.052 9.308 1.701 1.00 97.06 102 GLU A O 1
ATOM 818 N N . ALA A 1 103 ? 18.385 10.393 2.771 1.00 97.06 103 ALA A N 1
ATOM 819 C CA . ALA A 1 103 ? 18.970 10.287 4.103 1.00 97.06 103 ALA A CA 1
ATOM 820 C C . ALA A 1 103 ? 19.046 8.828 4.576 1.00 97.06 103 ALA A C 1
ATOM 822 O O . ALA A 1 103 ? 20.122 8.372 4.970 1.00 97.06 103 ALA A O 1
ATOM 823 N N . GLY A 1 104 ? 17.940 8.086 4.480 1.00 96.31 104 GLY A N 1
ATOM 824 C CA . GLY A 1 104 ? 17.860 6.682 4.880 1.00 96.31 104 GLY A CA 1
ATOM 825 C C . GLY A 1 104 ? 18.777 5.789 4.046 1.00 96.31 104 GLY A C 1
ATOM 826 O O . GLY A 1 104 ? 19.559 5.019 4.602 1.00 96.31 104 GLY A O 1
ATOM 827 N N . PHE A 1 105 ? 18.791 5.970 2.720 1.00 96.94 105 PHE A N 1
ATOM 828 C CA . PHE A 1 105 ? 19.686 5.228 1.828 1.00 96.94 105 PHE A CA 1
ATOM 829 C C . PHE A 1 105 ? 21.154 5.451 2.203 1.00 96.94 105 PHE A C 1
ATOM 831 O O . PHE A 1 105 ? 21.922 4.494 2.306 1.00 96.94 105 PHE A O 1
ATOM 838 N N . THR A 1 106 ? 21.546 6.703 2.457 1.00 97.81 106 THR A N 1
ATOM 839 C CA . THR A 1 106 ? 22.915 7.050 2.866 1.00 97.81 106 THR A CA 1
ATOM 840 C C . THR A 1 106 ? 23.270 6.451 4.228 1.00 97.81 106 THR A C 1
ATOM 842 O O . THR A 1 106 ? 24.368 5.914 4.392 1.00 97.81 106 THR A O 1
ATOM 845 N N . ALA A 1 107 ? 22.358 6.512 5.201 1.00 96.38 107 ALA A N 1
ATOM 846 C CA . ALA A 1 107 ? 22.571 5.957 6.534 1.00 96.38 107 ALA A CA 1
ATOM 847 C C . ALA A 1 107 ? 22.784 4.434 6.492 1.00 96.38 107 ALA A C 1
ATOM 849 O O . ALA A 1 107 ? 23.783 3.946 7.024 1.00 96.38 107 ALA A O 1
ATOM 850 N N . GLU A 1 108 ? 21.919 3.695 5.793 1.00 96.69 108 GLU A N 1
ATOM 851 C CA . GLU A 1 108 ? 22.042 2.237 5.660 1.00 96.69 108 GLU A CA 1
ATOM 852 C C . GLU A 1 108 ? 23.293 1.825 4.864 1.00 96.69 108 GLU A C 1
ATOM 854 O O . GLU A 1 108 ? 23.943 0.831 5.201 1.00 96.69 108 GLU A O 1
ATOM 859 N N . GLN A 1 109 ? 23.686 2.605 3.844 1.00 97.38 109 GLN A N 1
ATOM 860 C CA . GLN A 1 109 ? 24.950 2.399 3.123 1.00 97.38 109 GLN A CA 1
ATOM 861 C C . GLN A 1 109 ? 26.164 2.566 4.045 1.00 97.38 109 GLN A C 1
ATOM 863 O O . GLN A 1 109 ? 27.059 1.722 4.033 1.00 97.38 109 GLN A O 1
ATOM 868 N N . ASN A 1 110 ? 26.195 3.624 4.858 1.00 97.88 110 ASN A N 1
ATOM 869 C CA . ASN A 1 110 ? 27.294 3.883 5.792 1.00 97.88 110 ASN A CA 1
ATOM 870 C C . ASN A 1 110 ? 27.371 2.831 6.907 1.00 97.88 110 ASN A C 1
ATOM 872 O O . ASN A 1 110 ? 28.463 2.520 7.380 1.00 97.88 110 ASN A O 1
ATOM 876 N N . ALA A 1 111 ? 26.229 2.264 7.299 1.00 97.06 111 ALA A N 1
ATOM 877 C CA . ALA A 1 111 ? 26.148 1.147 8.235 1.00 97.06 111 ALA A CA 1
ATOM 878 C C . ALA A 1 111 ? 26.541 -0.208 7.608 1.00 97.06 111 ALA A C 1
ATOM 880 O O . ALA A 1 111 ? 26.686 -1.194 8.328 1.00 97.06 111 ALA A O 1
ATOM 881 N N . GLY A 1 112 ? 26.731 -0.275 6.285 1.00 97.31 112 GLY A N 1
ATOM 882 C CA . GLY A 1 112 ? 27.113 -1.501 5.581 1.00 97.31 112 GLY A CA 1
ATOM 883 C C . GLY A 1 112 ? 25.995 -2.543 5.489 1.00 97.31 112 GLY A C 1
ATOM 884 O O . GLY A 1 112 ? 26.285 -3.724 5.292 1.00 97.31 112 GLY A O 1
ATOM 885 N N . ILE A 1 113 ? 24.729 -2.132 5.622 1.00 96.44 113 ILE A N 1
ATOM 886 C CA . ILE A 1 113 ? 23.581 -3.042 5.539 1.00 96.44 113 ILE A CA 1
ATOM 887 C C . ILE A 1 113 ? 23.452 -3.540 4.098 1.00 96.44 113 ILE A C 1
ATOM 889 O O . ILE A 1 113 ? 23.289 -2.749 3.163 1.00 96.44 113 ILE A O 1
ATOM 893 N N . ALA A 1 114 ? 23.524 -4.858 3.907 1.00 96.00 114 ALA A N 1
ATOM 894 C CA . ALA A 1 114 ? 23.456 -5.467 2.584 1.00 96.00 114 ALA A CA 1
ATOM 895 C C . ALA A 1 114 ? 22.093 -5.223 1.914 1.00 96.00 114 ALA A C 1
ATOM 897 O O . ALA A 1 114 ? 21.056 -5.232 2.567 1.00 96.00 114 ALA A O 1
ATOM 898 N N . TYR A 1 115 ? 22.078 -5.084 0.586 1.00 91.88 115 TYR A N 1
ATOM 899 C CA . TYR A 1 115 ? 20.867 -4.757 -0.184 1.00 91.88 115 TYR A CA 1
ATOM 900 C C . T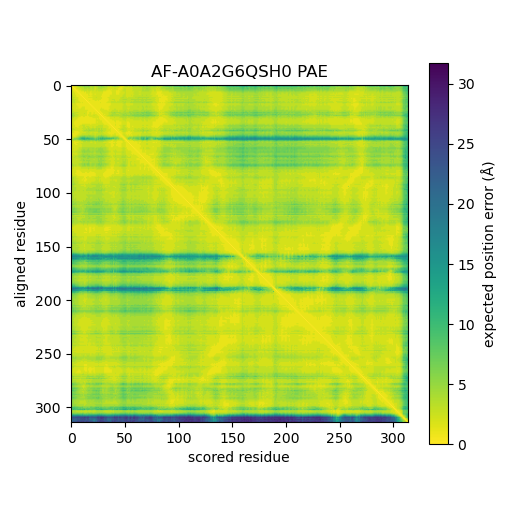YR A 1 115 ? 19.694 -5.741 0.029 1.00 91.88 115 TYR A C 1
ATOM 902 O O . TYR A 1 115 ? 18.531 -5.347 -0.012 1.00 91.88 115 TYR A O 1
ATOM 910 N N . HIS A 1 116 ? 19.990 -7.023 0.268 1.00 91.00 116 HIS A N 1
ATOM 911 C CA . HIS A 1 116 ? 18.988 -8.070 0.509 1.00 91.00 116 HIS A CA 1
ATOM 912 C C . HIS A 1 116 ? 18.786 -8.409 1.994 1.00 91.00 116 HIS A C 1
ATOM 914 O O . HIS A 1 116 ? 18.092 -9.380 2.296 1.00 91.00 116 HIS A O 1
ATOM 920 N N . ALA A 1 117 ? 19.405 -7.663 2.914 1.00 93.12 117 ALA A N 1
ATOM 921 C CA . ALA A 1 117 ? 19.215 -7.887 4.341 1.00 93.12 117 ALA A CA 1
ATOM 922 C C . ALA A 1 117 ? 17.744 -7.617 4.731 1.00 93.12 117 ALA A C 1
ATOM 924 O O . ALA A 1 117 ? 17.152 -6.673 4.201 1.00 93.12 117 ALA A O 1
ATOM 925 N N . PRO A 1 118 ? 17.126 -8.422 5.616 1.00 90.12 118 PRO A N 1
ATOM 926 C CA . PRO A 1 118 ? 15.744 -8.210 6.059 1.00 90.12 118 PRO A CA 1
ATOM 927 C C . PRO A 1 118 ? 15.468 -6.817 6.642 1.00 90.12 118 PRO A C 1
ATOM 929 O O . PRO A 1 118 ? 14.359 -6.308 6.491 1.00 90.12 118 PRO A O 1
ATOM 932 N N . GLU A 1 119 ? 16.471 -6.220 7.280 1.00 90.81 119 GLU A N 1
ATOM 933 C CA . GLU A 1 119 ? 16.460 -4.883 7.874 1.00 90.81 119 GLU A CA 1
ATOM 934 C C . GLU A 1 119 ? 16.746 -3.750 6.869 1.00 90.81 119 GLU A C 1
ATOM 936 O O . GLU A 1 119 ? 16.667 -2.586 7.239 1.00 90.81 119 GLU A O 1
ATOM 941 N N . ARG A 1 120 ? 17.064 -4.053 5.598 1.00 93.88 120 ARG A N 1
ATOM 942 C CA . ARG A 1 120 ? 17.287 -3.035 4.557 1.00 93.88 120 ARG A CA 1
ATOM 943 C C . ARG A 1 120 ? 15.952 -2.472 4.069 1.00 93.88 120 ARG A C 1
ATOM 945 O O . ARG A 1 120 ? 15.243 -3.120 3.288 1.00 93.88 120 ARG A O 1
ATOM 952 N N . VAL A 1 121 ? 15.642 -1.245 4.468 1.00 92.19 121 VAL A N 1
ATOM 953 C CA . VAL A 1 121 ? 14.418 -0.532 4.080 1.00 92.19 121 VAL A CA 1
ATOM 954 C C . VAL A 1 121 ? 14.679 0.390 2.894 1.00 92.19 121 VAL A C 1
ATOM 956 O O . VAL A 1 121 ? 13.929 0.369 1.912 1.00 92.19 121 VAL A O 1
ATOM 959 N N . PHE A 1 122 ? 15.748 1.182 2.966 1.00 95.00 122 PHE A N 1
ATOM 960 C CA . PHE A 1 122 ? 16.080 2.198 1.975 1.00 95.00 122 PHE A CA 1
ATOM 961 C C . PHE A 1 122 ? 17.019 1.616 0.919 1.00 95.00 122 PHE A C 1
ATOM 963 O O . PHE A 1 122 ? 18.244 1.602 1.055 1.00 95.00 122 PHE A O 1
ATOM 970 N N . LYS A 1 123 ? 16.446 1.113 -0.169 1.00 94.88 123 LYS A N 1
ATOM 971 C CA . LYS A 1 123 ? 17.163 0.440 -1.261 1.00 94.88 123 LYS A CA 1
ATOM 972 C C . LYS A 1 123 ? 17.681 1.387 -2.333 1.00 94.88 123 LYS A C 1
ATOM 974 O O . LYS A 1 123 ? 18.590 1.022 -3.077 1.00 94.88 123 LYS A O 1
ATOM 979 N N . ASP A 1 124 ? 17.133 2.593 -2.393 1.00 94.50 124 ASP A N 1
ATOM 980 C CA . ASP A 1 124 ? 17.516 3.628 -3.344 1.00 94.50 124 ASP A CA 1
ATOM 981 C C . ASP A 1 124 ? 17.178 5.033 -2.798 1.00 94.50 124 ASP A C 1
ATOM 983 O O . ASP A 1 124 ? 16.400 5.157 -1.854 1.00 94.50 124 ASP A O 1
ATOM 987 N N . PRO A 1 125 ? 17.749 6.114 -3.357 1.00 94.75 125 PRO A N 1
ATOM 988 C CA . PRO A 1 125 ? 17.508 7.478 -2.881 1.00 94.75 125 PRO A CA 1
ATOM 989 C C . PRO A 1 125 ? 16.237 8.121 -3.475 1.00 94.75 125 PRO A C 1
ATOM 991 O O . PRO A 1 125 ? 16.151 9.347 -3.558 1.00 94.75 125 PRO A O 1
ATOM 994 N N . TYR A 1 126 ? 15.267 7.344 -3.971 1.00 93.81 126 TYR A N 1
ATOM 995 C CA . TYR A 1 126 ? 14.064 7.881 -4.613 1.00 93.81 126 TYR A CA 1
ATOM 996 C C . TYR A 1 126 ? 12.837 7.733 -3.706 1.00 93.81 126 TYR A C 1
ATOM 998 O O . TYR A 1 126 ? 12.668 6.756 -2.983 1.00 93.81 126 TYR A O 1
ATOM 1006 N N . SER A 1 127 ? 11.953 8.729 -3.754 1.00 93.56 127 SER A N 1
ATOM 1007 C CA . SER A 1 127 ? 10.597 8.587 -3.228 1.00 93.56 127 SER A CA 1
ATOM 1008 C C . SER A 1 127 ? 9.784 7.641 -4.100 1.00 93.56 127 SER A C 1
ATOM 1010 O O . SER A 1 127 ? 10.055 7.521 -5.299 1.00 93.56 127 SER A O 1
ATOM 1012 N N . LYS A 1 128 ? 8.719 7.086 -3.528 1.00 93.62 128 LYS A N 1
ATOM 1013 C CA . LYS A 1 128 ? 7.829 6.154 -4.213 1.00 93.62 128 LYS A CA 1
ATOM 1014 C C . LYS A 1 128 ? 6.363 6.611 -4.174 1.00 93.62 128 LYS A C 1
ATOM 1016 O O . LYS A 1 128 ? 5.573 6.045 -3.429 1.00 93.62 128 LYS A O 1
ATOM 1021 N N . PRO A 1 129 ? 5.996 7.681 -4.905 1.00 93.06 129 PRO A N 1
ATOM 1022 C CA . PRO A 1 129 ? 4.589 7.968 -5.153 1.00 93.06 129 PRO A CA 1
ATOM 1023 C C . PRO A 1 129 ? 3.973 6.850 -6.000 1.00 93.06 129 PRO A C 1
ATOM 1025 O O . PRO A 1 129 ? 4.635 6.328 -6.907 1.00 93.06 129 PRO A O 1
ATOM 1028 N N . GLU A 1 130 ? 2.712 6.530 -5.729 1.00 95.69 130 GLU A N 1
ATOM 1029 C CA . GLU A 1 130 ? 1.965 5.488 -6.436 1.00 95.69 130 GLU A CA 1
ATOM 1030 C C . GLU A 1 130 ? 0.621 6.040 -6.925 1.00 95.69 130 GLU A C 1
ATOM 1032 O O . GLU A 1 130 ? -0.019 6.853 -6.258 1.00 95.69 130 GLU A O 1
ATOM 1037 N N . LEU A 1 131 ? 0.201 5.616 -8.112 1.00 96.62 131 LEU A N 1
ATOM 1038 C CA . LEU A 1 131 ? -1.132 5.839 -8.661 1.00 96.62 131 LEU A CA 1
ATOM 1039 C C . LEU A 1 131 ? -1.710 4.480 -9.035 1.00 96.62 131 LEU A C 1
ATOM 1041 O O . LEU A 1 131 ? -1.080 3.738 -9.788 1.00 96.62 131 LEU A O 1
ATOM 1045 N N . VAL A 1 132 ? -2.918 4.192 -8.568 1.00 97.75 132 VAL A N 1
ATOM 1046 C CA . VAL A 1 132 ? -3.664 2.986 -8.932 1.00 97.75 132 VAL A CA 1
ATOM 1047 C C . VAL A 1 132 ? -4.900 3.386 -9.721 1.00 97.75 132 VAL A C 1
ATOM 1049 O O . VAL A 1 132 ? -5.626 4.277 -9.292 1.00 97.75 132 VAL A O 1
ATOM 1052 N N . VAL A 1 133 ? -5.143 2.719 -10.849 1.00 97.94 133 VAL A N 1
ATOM 1053 C CA . VAL A 1 133 ? -6.343 2.849 -11.685 1.00 97.94 133 VAL A CA 1
ATOM 1054 C C . VAL A 1 133 ? -7.040 1.494 -11.746 1.00 97.94 133 VAL A C 1
ATOM 1056 O O . VAL A 1 133 ? -6.468 0.515 -12.227 1.00 97.94 133 VAL A O 1
ATOM 1059 N N . ALA A 1 134 ? -8.270 1.431 -11.256 1.00 98.38 134 ALA A N 1
ATOM 1060 C CA . ALA A 1 134 ? -9.048 0.205 -11.156 1.00 98.38 134 ALA A CA 1
ATOM 1061 C C . ALA A 1 134 ? -9.378 -0.393 -12.539 1.00 98.38 134 ALA A C 1
ATOM 1063 O O . ALA A 1 134 ? -9.894 0.300 -13.414 1.00 98.38 134 ALA A O 1
ATOM 1064 N N . LEU A 1 135 ? -9.111 -1.692 -12.718 1.00 98.00 135 LEU A N 1
ATOM 1065 C CA . LEU A 1 135 ? -9.551 -2.489 -13.877 1.00 98.00 135 LEU A CA 1
ATOM 1066 C C . LEU A 1 135 ? -10.802 -3.315 -13.547 1.00 98.00 135 LEU A C 1
ATOM 1068 O O . LEU A 1 135 ? -11.642 -3.573 -14.402 1.00 98.00 135 LEU A O 1
ATOM 1072 N N . THR A 1 136 ? -10.932 -3.723 -12.287 1.00 98.19 136 THR A N 1
ATOM 1073 C CA . THR A 1 136 ? -12.154 -4.278 -11.690 1.00 98.19 136 THR A CA 1
ATOM 1074 C C . THR A 1 136 ? -12.568 -3.389 -10.526 1.00 98.19 136 THR A C 1
ATOM 1076 O O . THR A 1 136 ? -11.840 -2.460 -10.189 1.00 98.19 136 THR A O 1
ATOM 1079 N N . THR A 1 137 ? -13.668 -3.699 -9.829 1.00 98.12 137 THR A N 1
ATOM 1080 C CA . THR A 1 137 ? -13.835 -3.142 -8.480 1.00 98.12 137 THR A CA 1
ATOM 1081 C C . THR A 1 137 ? -12.563 -3.424 -7.671 1.00 98.12 137 THR A C 1
ATOM 1083 O O . THR A 1 137 ? -12.103 -4.570 -7.629 1.00 98.12 137 THR A O 1
ATOM 1086 N N . PHE A 1 138 ? -11.981 -2.376 -7.095 1.00 98.50 138 PHE A N 1
ATOM 1087 C CA . PHE A 1 138 ? -10.717 -2.420 -6.367 1.00 98.50 138 PHE A CA 1
ATOM 1088 C C . PHE A 1 138 ? -10.902 -1.793 -4.993 1.00 98.50 138 PHE A C 1
ATOM 1090 O O . PHE A 1 138 ? -11.469 -0.707 -4.874 1.00 98.50 138 PHE A O 1
ATOM 1097 N N . GLU A 1 139 ? -10.433 -2.466 -3.950 1.00 98.19 139 GLU A N 1
ATOM 1098 C CA . GLU A 1 139 ? -10.582 -1.997 -2.575 1.00 98.19 139 GLU A CA 1
ATOM 1099 C C . GLU A 1 139 ? -9.222 -1.779 -1.928 1.00 98.19 139 GLU A C 1
ATOM 1101 O O . GLU A 1 139 ? -8.313 -2.603 -2.047 1.00 98.19 139 GLU A O 1
ATOM 1106 N N . ALA A 1 140 ? -9.092 -0.659 -1.226 1.00 98.06 140 ALA A N 1
ATOM 1107 C CA . ALA A 1 140 ? -7.865 -0.246 -0.571 1.00 98.06 140 ALA A CA 1
ATOM 1108 C C . ALA A 1 140 ? -8.154 0.438 0.764 1.00 98.06 140 ALA A C 1
ATOM 1110 O O . ALA A 1 140 ? -9.212 1.029 0.968 1.00 98.06 140 ALA A O 1
ATOM 1111 N N . LEU A 1 141 ? -7.170 0.406 1.649 1.00 98.06 141 LEU A N 1
ATOM 1112 C CA . LEU A 1 141 ? -7.022 1.334 2.757 1.00 98.06 141 LEU A CA 1
ATOM 1113 C C . LEU A 1 141 ? -6.046 2.421 2.316 1.00 98.06 141 LEU A C 1
ATOM 1115 O O . LEU A 1 141 ? -4.977 2.084 1.808 1.00 98.06 141 LEU A O 1
ATOM 1119 N N . CYS A 1 142 ? -6.383 3.700 2.475 1.00 96.88 142 CYS A N 1
ATOM 1120 C CA . CYS A 1 142 ? -5.493 4.789 2.070 1.00 96.88 142 CYS A CA 1
ATOM 1121 C C . CYS A 1 142 ? -5.682 6.049 2.918 1.00 96.88 142 CYS A C 1
ATOM 1123 O O . CYS A 1 142 ? -6.755 6.654 2.925 1.00 96.88 142 CYS A O 1
ATOM 1125 N N . GLY A 1 143 ? -4.602 6.471 3.574 1.00 96.69 143 GLY A N 1
ATOM 1126 C CA . GLY A 1 143 ? -4.565 7.618 4.471 1.00 96.69 143 GLY A CA 1
ATOM 1127 C C . GLY A 1 143 ? -5.377 7.393 5.748 1.00 96.69 143 GLY A C 1
ATOM 1128 O O . GLY A 1 143 ? -6.258 6.534 5.813 1.00 96.69 143 GLY A O 1
ATOM 1129 N N . PHE A 1 144 ? -5.085 8.169 6.789 1.00 97.31 144 PHE A N 1
ATOM 1130 C CA . PHE A 1 144 ? -5.837 8.073 8.038 1.00 97.31 144 PHE A CA 1
ATOM 1131 C C . PHE A 1 144 ? -7.203 8.734 7.917 1.00 97.31 144 PHE A C 1
ATOM 1133 O O . PHE A 1 144 ? -7.344 9.782 7.283 1.00 97.31 144 PHE A O 1
ATOM 1140 N N . ARG A 1 145 ? -8.200 8.127 8.552 1.00 96.94 145 ARG A N 1
ATOM 1141 C CA . ARG A 1 145 ? -9.513 8.721 8.786 1.00 96.94 145 ARG A CA 1
ATOM 1142 C C . ARG A 1 145 ? -9.436 9.718 9.941 1.00 96.94 145 ARG A C 1
ATOM 1144 O O . ARG A 1 145 ? -8.515 9.675 10.754 1.00 96.94 145 ARG A O 1
ATOM 1151 N N . ASP A 1 146 ? -10.417 10.614 10.027 1.00 96.06 146 ASP A N 1
ATOM 1152 C CA . ASP A 1 146 ? -10.554 11.496 11.185 1.00 96.06 146 ASP A CA 1
ATOM 1153 C C . ASP A 1 146 ? -10.593 10.671 12.496 1.00 96.06 146 ASP A C 1
ATOM 1155 O O . ASP A 1 146 ? -11.333 9.678 12.581 1.00 96.06 146 ASP A O 1
ATOM 1159 N N . PRO A 1 147 ? -9.792 11.034 13.516 1.00 96.31 147 PRO A N 1
ATOM 1160 C CA . PRO A 1 147 ? -9.722 10.276 14.762 1.00 96.31 147 PRO A CA 1
ATOM 1161 C C . PRO A 1 147 ? -11.055 10.241 15.517 1.00 96.31 147 PRO A C 1
ATOM 1163 O O . PRO A 1 147 ? -11.341 9.230 16.151 1.00 96.31 147 PRO A O 1
ATOM 1166 N N . LYS A 1 148 ? -11.901 11.275 15.413 1.00 95.31 148 LYS A N 1
ATOM 1167 C CA . LYS A 1 148 ? -13.219 11.291 16.067 1.00 95.31 148 LYS A CA 1
ATOM 1168 C C . LYS A 1 148 ? -14.167 10.290 15.430 1.00 95.31 148 LYS A C 1
ATOM 1170 O O . LYS A 1 148 ? -14.781 9.516 16.149 1.00 95.31 148 LYS A O 1
ATOM 1175 N N . ILE A 1 149 ? -14.214 10.252 14.097 1.00 95.69 149 ILE A N 1
ATOM 1176 C CA . ILE A 1 149 ? -15.013 9.255 13.366 1.00 95.69 149 ILE A CA 1
ATOM 1177 C C . ILE A 1 149 ? -14.516 7.846 13.708 1.00 95.69 149 ILE A C 1
ATOM 1179 O O . ILE A 1 149 ? -15.301 6.928 13.920 1.00 95.69 149 ILE A O 1
ATOM 1183 N N . SER A 1 150 ? -13.195 7.669 13.804 1.00 96.19 150 SER A N 1
ATOM 1184 C CA . SER A 1 150 ? -12.617 6.378 14.186 1.00 96.19 150 SER A CA 1
ATOM 1185 C C . SER A 1 150 ? -13.022 5.981 15.612 1.00 96.19 150 SER A C 1
ATOM 1187 O O . SER A 1 150 ? -13.416 4.838 15.823 1.00 96.19 150 SER A O 1
ATOM 1189 N N . ALA A 1 151 ? -12.992 6.913 16.571 1.00 95.25 151 ALA A N 1
ATOM 1190 C CA . ALA A 1 151 ? -13.457 6.675 17.938 1.00 95.25 151 ALA A CA 1
ATOM 1191 C C . ALA A 1 151 ? -14.952 6.326 18.003 1.00 95.25 151 ALA A C 1
ATOM 1193 O O . ALA A 1 151 ? -15.320 5.390 18.706 1.00 95.25 151 ALA A O 1
ATOM 1194 N N . GLU A 1 152 ? -15.798 7.044 17.258 1.00 95.31 152 GLU A N 1
ATOM 1195 C CA . GLU A 1 152 ? -17.241 6.781 17.172 1.00 95.31 152 GLU A CA 1
ATOM 1196 C C . GLU A 1 152 ? -17.509 5.351 16.686 1.00 95.31 152 GLU A C 1
ATOM 1198 O O . GLU A 1 152 ? -18.241 4.606 17.333 1.00 95.31 152 GLU A O 1
ATOM 1203 N N . LEU A 1 153 ? -16.830 4.916 15.623 1.00 96.50 153 LEU A N 1
ATOM 1204 C CA . LEU A 1 153 ? -16.997 3.568 15.075 1.00 96.50 153 LEU A CA 1
ATOM 1205 C C . LEU A 1 153 ? -16.480 2.463 16.000 1.00 96.50 153 LEU A C 1
ATOM 1207 O O . LEU A 1 153 ? -17.083 1.393 16.066 1.00 96.50 153 LEU A O 1
ATOM 1211 N N . PHE A 1 154 ? -15.386 2.698 16.730 1.00 95.69 154 PHE A N 1
ATOM 1212 C CA . PHE A 1 154 ? -14.946 1.756 17.761 1.00 95.69 154 PHE A CA 1
ATOM 1213 C C . PHE A 1 154 ? -15.924 1.700 18.945 1.00 95.69 154 PHE A C 1
ATOM 1215 O O . PHE A 1 154 ? -16.146 0.617 19.484 1.00 95.69 154 PHE A O 1
ATOM 1222 N N . ALA A 1 155 ? -16.533 2.825 19.331 1.00 93.81 155 ALA A N 1
ATOM 1223 C CA . ALA A 1 155 ? -17.520 2.882 20.411 1.00 93.81 155 ALA A CA 1
ATOM 1224 C C . ALA A 1 155 ? -18.822 2.132 20.071 1.00 93.81 155 ALA A C 1
ATOM 1226 O O . ALA A 1 155 ? -19.505 1.638 20.968 1.00 93.81 155 ALA A O 1
ATOM 1227 N N . GLU A 1 156 ? -19.152 2.011 18.783 1.00 94.69 156 GLU A N 1
ATOM 1228 C CA . GLU A 1 156 ? -20.278 1.200 18.305 1.00 94.69 156 GLU A CA 1
ATOM 1229 C C . GLU A 1 156 ? -20.015 -0.315 18.382 1.00 94.69 156 GLU A C 1
ATOM 1231 O O . GLU A 1 156 ? -20.958 -1.109 18.305 1.00 94.69 156 GLU A O 1
ATOM 1236 N N . LEU A 1 157 ? -18.764 -0.747 18.589 1.00 92.75 157 LEU A N 1
ATOM 1237 C CA . LEU A 1 157 ? -18.465 -2.148 18.868 1.00 92.75 157 LEU A CA 1
ATOM 1238 C C . LEU A 1 157 ? -18.795 -2.476 20.340 1.00 92.75 157 LEU A C 1
ATOM 1240 O O . LEU A 1 157 ? -18.370 -1.749 21.245 1.00 92.75 157 LEU A O 1
ATOM 1244 N N . PRO A 1 158 ? -19.472 -3.604 20.638 1.00 88.12 158 PRO A N 1
ATOM 1245 C CA . PRO A 1 158 ? -19.798 -4.044 22.005 1.00 88.12 158 PRO A CA 1
ATOM 1246 C C . PRO A 1 158 ? -18.581 -4.526 22.832 1.00 88.12 158 PRO A C 1
ATOM 1248 O O . PRO A 1 158 ? -18.694 -5.470 23.609 1.00 88.12 158 PRO A O 1
ATOM 1251 N N . VAL A 1 159 ? -17.418 -3.894 22.655 1.00 87.38 159 VAL A N 1
ATOM 1252 C CA . VAL A 1 159 ? -16.130 -4.175 23.319 1.00 87.38 159 VAL A CA 1
ATOM 1253 C C . VAL A 1 159 ? -15.368 -2.893 23.701 1.00 87.38 159 VAL A C 1
ATOM 1255 O O . VAL A 1 159 ? -14.225 -2.962 24.142 1.00 87.38 159 VAL A O 1
ATOM 1258 N N . HIS A 1 160 ? -15.979 -1.713 23.535 1.00 75.25 160 HIS A N 1
ATOM 1259 C CA . HIS A 1 160 ? -15.295 -0.425 23.703 1.00 75.25 160 HIS A CA 1
ATOM 1260 C C . HIS A 1 160 ? -14.623 -0.244 25.079 1.00 75.25 160 HIS A C 1
ATOM 1262 O O . HIS A 1 160 ? -13.483 0.202 25.119 1.00 75.25 160 HIS A O 1
ATOM 1268 N N . GLU A 1 161 ? -15.248 -0.680 26.183 1.00 78.69 161 GLU A N 1
ATOM 1269 C CA . GLU A 1 161 ? -14.665 -0.557 27.534 1.00 78.69 161 GLU A CA 1
ATOM 1270 C C . GLU A 1 161 ? -13.313 -1.287 27.668 1.00 78.69 161 GLU A C 1
ATOM 1272 O O . GLU A 1 161 ? -12.400 -0.791 28.328 1.00 78.69 161 GLU A O 1
ATOM 1277 N N . SER A 1 162 ? -13.150 -2.447 27.019 1.00 81.44 162 SER A N 1
ATOM 1278 C CA . SER A 1 162 ? -11.874 -3.180 26.989 1.00 81.44 162 SER A CA 1
ATOM 1279 C C . SER A 1 162 ? -10.818 -2.449 26.150 1.00 81.44 162 SER A C 1
ATOM 1281 O O . SER A 1 162 ? -9.617 -2.516 26.432 1.00 81.44 162 SER A O 1
ATOM 1283 N N . LEU A 1 163 ? -11.261 -1.739 25.107 1.00 86.31 163 LEU A N 1
ATOM 1284 C CA . LEU A 1 163 ? -10.397 -1.085 24.127 1.00 86.31 163 LEU A CA 1
ATOM 1285 C C . LEU A 1 163 ? -9.937 0.302 24.539 1.00 86.31 163 LEU A C 1
ATOM 1287 O O . LEU A 1 163 ? -8.938 0.753 23.983 1.00 86.31 163 LEU A O 1
ATOM 1291 N N . ASP A 1 164 ? -10.592 0.960 25.497 1.00 86.31 164 ASP A N 1
ATOM 1292 C CA . ASP A 1 164 ? -10.244 2.317 25.947 1.00 86.31 164 ASP A CA 1
ATOM 1293 C C . ASP A 1 164 ? -8.750 2.467 26.279 1.00 86.31 164 ASP A C 1
ATOM 1295 O O . ASP A 1 164 ? -8.155 3.512 26.025 1.00 86.31 164 ASP A O 1
ATOM 1299 N N . SER A 1 165 ? -8.103 1.395 26.752 1.00 86.56 165 SER A N 1
ATOM 1300 C CA . SER A 1 165 ? -6.655 1.361 27.008 1.00 86.56 165 SER A CA 1
ATOM 1301 C C . SER A 1 165 ? -5.760 1.537 25.767 1.00 86.56 165 SER A C 1
ATOM 1303 O O . SER A 1 165 ? -4.584 1.855 25.924 1.00 86.56 165 SER A O 1
ATOM 1305 N N . ILE A 1 166 ? -6.298 1.328 24.562 1.00 88.31 166 ILE A N 1
ATOM 1306 C CA . ILE A 1 166 ? -5.624 1.465 23.260 1.00 88.31 166 ILE A CA 1
ATOM 1307 C C . ILE A 1 166 ? -6.212 2.639 22.471 1.00 88.31 166 ILE A C 1
ATOM 1309 O O . ILE A 1 166 ? -5.472 3.465 21.942 1.00 88.31 166 ILE A O 1
ATOM 1313 N N . ILE A 1 167 ? -7.543 2.715 22.358 1.00 91.94 167 ILE A N 1
ATOM 1314 C CA . ILE A 1 167 ? -8.223 3.699 21.498 1.00 91.94 167 ILE A CA 1
ATOM 1315 C C . ILE A 1 167 ? -8.564 5.007 22.218 1.00 91.94 167 ILE A C 1
ATOM 1317 O O . ILE A 1 167 ? -8.909 5.981 21.550 1.00 91.94 167 ILE A O 1
ATOM 1321 N N . GLY A 1 168 ? -8.437 5.062 23.548 1.00 91.56 168 GLY A N 1
ATOM 1322 C CA . GLY A 1 168 ? -8.696 6.252 24.365 1.00 91.56 168 GLY A CA 1
ATOM 1323 C C . GLY A 1 168 ? -8.084 7.546 23.809 1.00 91.56 168 GLY A C 1
ATOM 1324 O O . GLY A 1 168 ? -8.808 8.547 23.704 1.00 91.56 168 GLY A O 1
ATOM 1325 N N . PRO A 1 169 ? -6.824 7.550 23.317 1.00 95.38 169 PRO A N 1
ATOM 1326 C CA . PRO A 1 169 ? -6.221 8.751 22.749 1.00 95.38 169 PRO A CA 1
ATOM 1327 C C . PRO A 1 169 ? -6.964 9.342 21.542 1.00 95.38 169 PRO A C 1
ATOM 1329 O O . PRO A 1 169 ? -6.827 10.541 21.292 1.00 95.38 169 PRO A O 1
ATOM 1332 N N . LEU A 1 170 ? -7.781 8.561 20.818 1.00 94.19 170 LEU A N 1
ATOM 1333 C CA . LEU A 1 170 ? -8.645 9.075 19.742 1.00 94.19 170 LEU A CA 1
ATOM 1334 C C . LEU A 1 170 ? -9.683 10.088 20.248 1.00 94.19 170 LEU A C 1
ATOM 1336 O O . LEU A 1 170 ? -10.113 10.953 19.484 1.00 94.19 170 LEU A O 1
ATOM 1340 N N . THR A 1 171 ? -10.061 10.001 21.526 1.00 89.12 171 THR A N 1
ATOM 1341 C CA . THR A 1 171 ? -11.013 10.912 22.183 1.00 89.12 171 THR A CA 1
ATOM 1342 C C . THR A 1 171 ? -10.330 11.979 23.040 1.00 89.12 171 THR A C 1
ATOM 1344 O O . THR A 1 171 ? -10.812 13.109 23.122 1.00 89.12 171 THR A O 1
ATOM 1347 N N . GLU A 1 172 ? -9.196 11.643 23.660 1.00 89.38 172 GLU A N 1
ATOM 1348 C CA . GLU A 1 172 ? -8.471 12.522 24.587 1.00 89.38 172 GLU A CA 1
ATOM 1349 C C . GLU A 1 172 ? -7.567 13.538 23.877 1.00 89.38 172 GLU A C 1
ATOM 1351 O O . GLU A 1 172 ? -7.259 14.603 24.422 1.00 89.38 172 GLU A O 1
ATOM 1356 N N . ARG A 1 173 ? -7.131 13.219 22.653 1.00 88.50 173 ARG A N 1
ATOM 1357 C CA . ARG A 1 173 ? -6.291 14.079 21.813 1.00 88.50 173 ARG A CA 1
ATOM 1358 C C . ARG A 1 173 ? -7.021 14.473 20.532 1.00 88.50 173 ARG A C 1
ATOM 1360 O O . ARG A 1 173 ? -8.126 14.034 20.241 1.00 88.50 173 ARG A O 1
ATOM 1367 N N . SER A 1 174 ? -6.397 15.348 19.748 1.00 84.44 174 SER A N 1
ATOM 1368 C CA . SER A 1 174 ? -6.947 15.819 18.476 1.00 84.44 174 SER A CA 1
ATOM 1369 C C . SER A 1 174 ? -5.953 15.667 17.334 1.00 84.44 174 SER A C 1
ATOM 1371 O O . SER A 1 174 ? -4.760 15.930 17.510 1.00 84.44 174 SER A O 1
ATOM 1373 N N . GLY A 1 175 ? -6.469 15.342 16.148 1.00 88.44 175 GLY A N 1
ATOM 1374 C CA . GLY A 1 175 ? -5.701 15.345 14.905 1.00 88.44 175 GLY A CA 1
ATOM 1375 C C . GLY A 1 175 ? -4.552 14.323 14.906 1.00 88.44 175 GLY A C 1
ATOM 1376 O O . GLY A 1 175 ? -4.718 13.226 15.443 1.00 88.44 175 GLY A O 1
ATOM 1377 N N . PRO A 1 176 ? -3.380 14.671 14.345 1.00 92.81 176 PRO A N 1
ATOM 1378 C CA . PRO A 1 176 ? -2.272 13.732 14.146 1.00 92.81 176 PRO A CA 1
ATOM 1379 C C . PRO A 1 176 ? -1.754 13.061 15.416 1.00 92.81 176 PRO A C 1
ATOM 1381 O O . PRO A 1 176 ? -1.331 11.911 15.379 1.00 92.81 176 PRO A O 1
ATOM 1384 N N . ALA A 1 177 ? -1.781 13.767 16.550 1.00 93.88 177 ALA A N 1
ATOM 1385 C CA . ALA A 1 177 ? -1.231 13.253 17.801 1.00 93.88 177 ALA A CA 1
ATOM 1386 C C . ALA A 1 177 ? -2.032 12.064 18.352 1.00 93.88 177 ALA A C 1
ATOM 1388 O O . ALA A 1 177 ? -1.443 11.170 18.950 1.00 93.88 177 ALA A O 1
ATOM 1389 N N . ALA A 1 178 ? -3.353 12.063 18.141 1.00 94.69 178 ALA A N 1
ATOM 1390 C CA . ALA A 1 178 ? -4.229 10.957 18.516 1.00 94.69 178 ALA A CA 1
ATOM 1391 C C . ALA A 1 178 ? -3.928 9.706 17.681 1.00 94.69 178 ALA A C 1
ATOM 1393 O O . ALA A 1 178 ? -3.714 8.623 18.220 1.00 94.69 178 ALA A O 1
ATOM 1394 N N . LEU A 1 179 ? -3.858 9.886 16.357 1.00 95.94 179 LEU A N 1
ATOM 1395 C CA . LEU A 1 179 ? -3.578 8.813 15.405 1.00 95.94 179 LEU A CA 1
ATOM 1396 C C . LEU A 1 179 ? -2.190 8.213 15.635 1.00 95.94 179 LEU A C 1
ATOM 1398 O O . LEU A 1 179 ? -2.066 6.996 15.683 1.00 95.94 179 LEU A O 1
ATOM 1402 N N . ALA A 1 180 ? -1.167 9.051 15.823 1.00 94.69 180 ALA A N 1
ATOM 1403 C CA . ALA A 1 180 ? 0.196 8.595 16.071 1.00 94.69 180 ALA A CA 1
ATOM 1404 C C . ALA A 1 180 ? 0.304 7.753 17.346 1.00 94.69 180 ALA A C 1
ATOM 1406 O O . ALA A 1 180 ? 0.925 6.697 17.326 1.00 94.69 180 ALA A O 1
ATOM 1407 N N . GLU A 1 181 ? -0.305 8.191 18.447 1.00 94.50 181 GLU A N 1
ATOM 1408 C CA . GLU A 1 181 ? -0.229 7.461 19.713 1.00 94.50 181 GLU A CA 1
ATOM 1409 C C . GLU A 1 181 ? -0.902 6.092 19.628 1.00 94.50 181 GLU A C 1
ATOM 1411 O O . GLU A 1 181 ? -0.266 5.093 19.953 1.00 94.50 181 GLU A O 1
ATOM 1416 N N . VAL A 1 182 ? -2.135 6.030 19.117 1.00 94.19 182 VAL A N 1
ATOM 1417 C CA . VAL A 1 182 ? -2.873 4.762 18.976 1.00 94.19 182 VAL A CA 1
ATOM 1418 C C . VAL A 1 182 ? -2.152 3.838 18.006 1.00 94.19 182 VAL A C 1
ATOM 1420 O O . VAL A 1 182 ? -1.954 2.664 18.296 1.00 94.19 182 VAL A O 1
ATOM 1423 N N . PHE A 1 183 ? -1.718 4.362 16.859 1.00 94.06 183 PHE A N 1
ATOM 1424 C CA . PHE A 1 183 ? -1.032 3.568 15.850 1.00 94.06 183 PHE A CA 1
ATOM 1425 C C . PHE A 1 183 ? 0.257 2.948 16.404 1.00 94.06 183 PHE A C 1
ATOM 1427 O O . PHE A 1 183 ? 0.476 1.752 16.243 1.00 94.06 183 PHE A O 1
ATOM 1434 N N . LEU A 1 184 ? 1.094 3.725 17.098 1.00 91.25 184 LEU A N 1
ATOM 1435 C CA . LEU A 1 184 ? 2.355 3.227 17.658 1.00 91.25 184 LEU A CA 1
ATOM 1436 C C . LEU A 1 184 ? 2.162 2.287 18.842 1.00 91.25 184 LEU A C 1
ATOM 1438 O O . LEU A 1 184 ? 2.911 1.313 18.962 1.00 91.25 184 LEU A O 1
ATOM 1442 N N . ASP A 1 185 ? 1.162 2.551 19.683 1.00 91.56 185 ASP A N 1
ATOM 1443 C CA . ASP A 1 185 ? 0.793 1.640 20.759 1.00 91.56 185 ASP A CA 1
ATOM 1444 C C . ASP A 1 185 ? 0.365 0.285 20.187 1.00 91.56 185 ASP A C 1
ATOM 1446 O O . ASP A 1 185 ? 0.908 -0.741 20.593 1.00 91.56 185 ASP A O 1
ATOM 1450 N N . VAL A 1 186 ? -0.491 0.286 19.156 1.00 90.69 186 VAL A N 1
ATOM 1451 C CA . VAL A 1 186 ? -0.931 -0.921 18.439 1.00 90.69 186 VAL A CA 1
ATOM 1452 C C . VAL A 1 186 ? 0.245 -1.710 17.855 1.00 90.69 186 VAL A C 1
ATOM 1454 O O . VAL A 1 186 ? 0.305 -2.929 18.018 1.00 90.69 186 VAL A O 1
ATOM 1457 N N . LEU A 1 187 ? 1.204 -1.043 17.203 1.00 87.25 187 LEU A N 1
ATOM 1458 C CA . LEU A 1 187 ? 2.379 -1.723 16.634 1.00 87.25 187 LEU A CA 1
ATOM 1459 C C . LEU A 1 187 ? 3.324 -2.302 17.693 1.00 87.25 187 LEU A C 1
ATOM 1461 O O . LEU A 1 187 ? 4.142 -3.167 17.381 1.00 87.25 187 LEU A O 1
ATOM 1465 N N . SER A 1 188 ? 3.196 -1.840 18.934 1.00 84.62 188 SER A N 1
ATOM 1466 C CA . SER A 1 188 ? 3.993 -2.276 20.080 1.00 84.62 188 SER A CA 1
ATOM 1467 C C . SER A 1 188 ? 3.173 -3.102 21.078 1.00 84.62 188 SER A C 1
ATOM 1469 O O . SER A 1 188 ? 3.619 -3.315 22.209 1.00 84.62 188 SER A O 1
ATOM 1471 N N . VAL A 1 189 ? 1.972 -3.557 20.691 1.00 81.00 189 VAL A N 1
ATOM 1472 C CA . VAL A 1 189 ? 1.087 -4.353 21.551 1.00 81.00 189 VAL A CA 1
ATOM 1473 C C . VAL A 1 189 ? 1.811 -5.614 22.014 1.00 81.00 189 VAL A C 1
ATOM 1475 O O . VAL A 1 189 ? 2.247 -6.445 21.217 1.00 81.00 189 VAL A O 1
ATOM 1478 N N . GLY A 1 190 ? 1.930 -5.746 23.335 1.00 74.25 190 GLY A N 1
ATOM 1479 C CA . GLY A 1 190 ? 2.409 -6.956 23.983 1.00 74.25 190 GLY A CA 1
ATOM 1480 C C . GLY A 1 190 ? 1.382 -8.086 23.914 1.00 74.25 190 GLY A C 1
ATOM 1481 O O . GLY A 1 190 ? 0.197 -7.880 23.651 1.00 74.25 190 GLY A O 1
ATOM 1482 N N . GLU A 1 191 ? 1.839 -9.306 24.200 1.00 75.69 191 GLU A N 1
ATOM 1483 C CA . GLU A 1 191 ? 0.986 -10.505 24.243 1.00 75.69 191 GLU A CA 1
ATOM 1484 C C . GLU A 1 191 ? -0.193 -10.371 25.226 1.00 75.69 191 GLU A C 1
ATOM 1486 O O . GLU A 1 191 ? -1.241 -10.981 25.032 1.00 75.69 191 GLU A O 1
ATOM 1491 N N . ASP A 1 192 ? -0.059 -9.536 26.256 1.00 81.06 192 ASP A N 1
ATOM 1492 C CA . ASP A 1 192 ? -1.089 -9.268 27.260 1.00 81.06 192 ASP A CA 1
ATOM 1493 C C . ASP A 1 192 ? -2.318 -8.540 26.701 1.00 81.06 192 ASP A C 1
ATOM 1495 O O . ASP A 1 192 ? -3.423 -8.763 27.191 1.00 81.06 192 ASP A O 1
ATOM 1499 N N . ARG A 1 193 ? -2.158 -7.725 25.652 1.00 85.75 193 ARG A N 1
ATOM 1500 C CA . ARG A 1 193 ? -3.246 -6.954 25.021 1.00 85.75 193 ARG A CA 1
ATOM 1501 C C . ARG A 1 193 ? -3.696 -7.513 23.672 1.00 85.75 193 ARG A C 1
ATOM 1503 O O . ARG A 1 193 ? -4.659 -7.023 23.097 1.00 85.75 193 ARG A O 1
ATOM 1510 N N . ARG A 1 194 ? -3.052 -8.572 23.176 1.00 85.81 194 ARG A N 1
ATOM 1511 C CA . ARG A 1 194 ? -3.352 -9.164 21.864 1.00 85.81 194 ARG A CA 1
ATOM 1512 C C . ARG A 1 194 ? -4.783 -9.700 21.741 1.00 85.81 194 ARG A C 1
ATOM 1514 O O . ARG A 1 194 ? -5.383 -9.580 20.679 1.00 85.81 194 ARG A O 1
ATOM 1521 N N . HIS A 1 195 ? -5.343 -10.206 22.841 1.00 90.38 195 HIS A N 1
ATOM 1522 C CA . HIS A 1 195 ? -6.730 -10.678 22.918 1.00 90.38 195 HIS A CA 1
ATOM 1523 C C . HIS A 1 195 ? -7.768 -9.601 22.549 1.00 90.38 195 HIS A C 1
ATOM 1525 O O . HIS A 1 195 ? -8.858 -9.937 22.098 1.00 90.38 195 HIS A O 1
ATOM 1531 N N . LEU A 1 196 ? -7.429 -8.312 22.684 1.00 92.25 196 LEU A N 1
ATOM 1532 C CA . LEU A 1 196 ? -8.315 -7.204 22.320 1.00 92.25 196 LEU A CA 1
ATOM 1533 C C . LEU A 1 196 ? -8.608 -7.155 20.813 1.00 92.25 196 LEU A C 1
ATOM 1535 O O . LEU A 1 196 ? -9.677 -6.706 20.406 1.00 92.25 196 LEU A O 1
ATOM 1539 N N . VAL A 1 197 ? -7.683 -7.644 19.981 1.00 93.38 197 VAL A N 1
ATOM 1540 C CA . VAL A 1 197 ? -7.909 -7.788 18.535 1.00 93.38 197 VAL A CA 1
ATOM 1541 C C . VAL A 1 197 ? -9.007 -8.817 18.286 1.00 93.38 197 VAL A C 1
ATOM 1543 O O . VAL A 1 197 ? -9.949 -8.540 17.548 1.00 93.38 197 VAL A O 1
ATOM 1546 N N . ASP A 1 198 ? -8.924 -9.972 18.949 1.00 94.06 198 ASP A N 1
ATOM 1547 C CA . ASP A 1 198 ? -9.909 -11.045 18.810 1.00 94.06 198 AS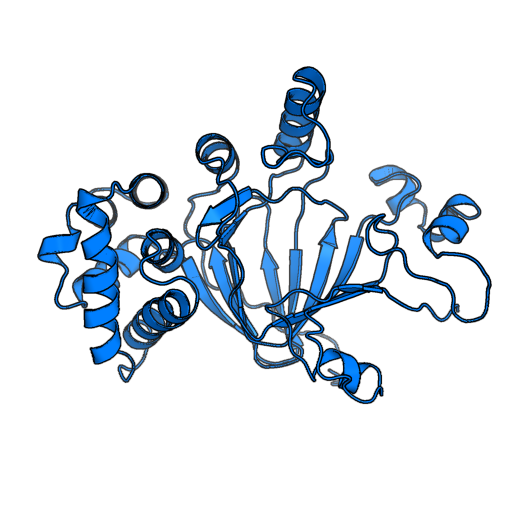P A CA 1
ATOM 1548 C C . ASP A 1 198 ? -11.292 -10.594 19.309 1.00 94.06 198 ASP A C 1
ATOM 1550 O O . ASP A 1 198 ? -12.309 -10.917 18.695 1.00 94.06 198 ASP A O 1
ATOM 1554 N N . GLU A 1 199 ? -11.345 -9.796 20.383 1.00 95.06 199 GLU A N 1
ATOM 1555 C CA . GLU A 1 199 ? -12.582 -9.170 20.869 1.00 95.06 199 GLU A CA 1
ATOM 1556 C C . GLU A 1 199 ? -13.193 -8.221 19.825 1.00 95.06 199 GLU A C 1
ATOM 1558 O O . GLU A 1 199 ? -14.390 -8.317 19.535 1.00 95.06 199 GLU A O 1
ATOM 1563 N N . VAL A 1 200 ? -12.382 -7.352 19.207 1.00 95.88 200 VAL A N 1
ATOM 1564 C CA . VAL A 1 200 ? -12.822 -6.456 18.119 1.00 95.88 200 VAL A CA 1
ATOM 1565 C C . VAL A 1 200 ? -13.351 -7.240 16.932 1.00 95.88 200 VAL A C 1
ATOM 1567 O O . VAL A 1 200 ? -14.430 -6.925 16.430 1.00 95.88 200 VAL A O 1
ATOM 1570 N N . VAL A 1 201 ? -12.626 -8.262 16.481 1.00 97.06 201 VAL A N 1
ATOM 1571 C CA . VAL A 1 201 ? -13.033 -9.074 15.330 1.00 97.06 201 VAL A CA 1
ATOM 1572 C C . VAL A 1 201 ? -14.322 -9.835 15.647 1.00 97.06 201 VAL A C 1
ATOM 1574 O O . VAL A 1 201 ? -15.259 -9.804 14.850 1.00 97.06 201 VAL A O 1
ATOM 1577 N N . ALA A 1 202 ? -14.437 -10.445 16.830 1.00 96.75 202 ALA A N 1
ATOM 1578 C CA . ALA A 1 202 ? -15.652 -11.142 17.253 1.00 96.75 202 ALA A CA 1
ATOM 1579 C C . ALA A 1 202 ? -16.868 -10.204 17.329 1.00 96.75 202 ALA A C 1
ATOM 1581 O O . ALA A 1 202 ? -17.972 -10.572 16.917 1.00 96.75 202 ALA A O 1
ATOM 1582 N N . ALA A 1 203 ? -16.678 -8.978 17.818 1.00 96.56 203 ALA A N 1
ATOM 1583 C CA . ALA A 1 203 ? -17.703 -7.943 17.803 1.00 96.56 203 ALA A CA 1
ATOM 1584 C C . ALA A 1 203 ? -18.084 -7.542 16.367 1.00 96.56 203 ALA A C 1
ATOM 1586 O O . ALA A 1 203 ? -19.271 -7.494 16.034 1.00 96.56 203 ALA A O 1
ATOM 1587 N N . ALA A 1 204 ? -17.088 -7.327 15.506 1.00 97.62 204 ALA A N 1
ATOM 1588 C CA . ALA A 1 204 ? -17.262 -6.944 14.110 1.00 97.62 204 ALA A CA 1
ATOM 1589 C C . ALA A 1 204 ? -18.028 -7.994 13.289 1.00 97.62 204 ALA A C 1
ATOM 1591 O O . ALA A 1 204 ? -18.870 -7.621 12.472 1.00 97.62 204 ALA A O 1
ATOM 1592 N N . VAL A 1 205 ? -17.834 -9.295 13.542 1.00 97.81 205 VAL A N 1
ATOM 1593 C CA . VAL A 1 205 ? -18.606 -10.372 12.886 1.00 97.81 205 VAL A CA 1
ATOM 1594 C C . VAL A 1 205 ? -20.117 -10.149 13.020 1.00 97.81 205 VAL A C 1
ATOM 1596 O O . VAL A 1 205 ? -20.859 -10.354 12.062 1.00 97.81 205 VAL A O 1
ATOM 1599 N N . ASN A 1 206 ? -20.585 -9.662 14.172 1.00 97.19 206 ASN A N 1
ATOM 1600 C CA . ASN A 1 206 ? -22.012 -9.424 14.417 1.00 97.19 206 ASN A CA 1
ATOM 1601 C C . ASN A 1 206 ? -22.553 -8.145 13.750 1.00 97.19 206 ASN A C 1
ATOM 1603 O O . ASN A 1 206 ? -23.761 -7.915 13.764 1.00 97.19 206 ASN A O 1
ATOM 1607 N N . LEU A 1 207 ? -21.677 -7.314 13.181 1.00 97.38 207 LEU A N 1
ATOM 1608 C CA . LEU A 1 207 ? -22.004 -6.019 12.578 1.00 97.38 207 LEU A CA 1
ATOM 1609 C C . LEU A 1 207 ? -21.692 -5.966 11.075 1.00 97.38 207 LEU A C 1
ATOM 1611 O O . LEU A 1 207 ? -21.859 -4.921 10.451 1.00 97.38 207 LEU A O 1
ATOM 1615 N N . MET A 1 208 ? -21.284 -7.081 10.460 1.00 96.62 208 MET A N 1
ATOM 1616 C CA . MET A 1 208 ? -20.962 -7.125 9.028 1.00 96.62 208 MET A CA 1
ATOM 1617 C C . MET A 1 208 ? -22.144 -6.775 8.118 1.00 96.62 208 MET A C 1
ATOM 1619 O O . MET A 1 208 ? -21.913 -6.269 7.022 1.00 96.62 208 MET A O 1
ATOM 1623 N N . ASP A 1 209 ? -23.380 -7.015 8.560 1.00 96.94 209 ASP A N 1
ATOM 1624 C CA . ASP A 1 209 ? -24.602 -6.684 7.813 1.00 96.94 209 ASP A CA 1
ATOM 1625 C C . ASP A 1 209 ? -25.107 -5.258 8.089 1.00 96.94 209 ASP A C 1
ATOM 1627 O O . ASP A 1 209 ? -26.098 -4.828 7.497 1.00 96.94 209 ASP A O 1
ATOM 1631 N N . ALA A 1 210 ? -24.445 -4.504 8.977 1.00 97.25 210 ALA A N 1
ATOM 1632 C CA . ALA A 1 210 ? -24.792 -3.111 9.214 1.00 97.25 210 ALA A CA 1
ATOM 1633 C C . ALA A 1 210 ? -24.605 -2.280 7.931 1.00 97.25 210 ALA A C 1
ATOM 1635 O O . ALA A 1 210 ? -23.692 -2.503 7.124 1.00 97.25 210 ALA A O 1
ATOM 1636 N N . GLU A 1 211 ? -25.483 -1.299 7.741 1.00 95.06 211 GLU A N 1
ATOM 1637 C CA . GLU A 1 211 ? -25.378 -0.354 6.634 1.00 95.06 211 GLU A CA 1
ATOM 1638 C C . GLU A 1 211 ? -24.334 0.735 6.932 1.00 95.06 211 GLU A C 1
ATOM 1640 O O . GLU A 1 211 ? -23.969 0.992 8.080 1.00 95.06 211 GLU A O 1
ATOM 1645 N N . GLY A 1 212 ? -23.853 1.403 5.881 1.00 94.81 212 GLY A N 1
ATOM 1646 C CA . GLY A 1 212 ? -22.967 2.560 6.012 1.00 94.81 212 GLY A CA 1
ATOM 1647 C C . GLY A 1 212 ? -21.562 2.238 6.536 1.00 94.81 212 GLY A C 1
ATOM 1648 O O . GLY A 1 212 ? -21.016 1.155 6.301 1.00 94.81 212 GLY A O 1
ATOM 1649 N N . GLU A 1 213 ? -20.955 3.223 7.205 1.00 94.88 213 GLU A N 1
ATOM 1650 C CA . GLU A 1 213 ? -19.552 3.168 7.638 1.00 94.88 213 GLU A CA 1
ATOM 1651 C C . GLU A 1 213 ? -19.293 2.111 8.716 1.00 94.88 213 GLU A C 1
ATOM 1653 O O . GLU A 1 213 ? -18.231 1.493 8.688 1.00 94.88 213 GLU A O 1
ATOM 1658 N N . LEU A 1 214 ? -20.256 1.839 9.607 1.00 97.06 214 LEU A N 1
ATOM 1659 C CA . LEU A 1 214 ? -20.111 0.800 10.633 1.00 97.06 214 LEU A CA 1
ATOM 1660 C C . LEU A 1 214 ? -19.946 -0.588 10.011 1.00 97.06 214 LEU A C 1
ATOM 1662 O O . LEU A 1 214 ? -19.035 -1.327 10.380 1.00 97.06 214 LEU A O 1
ATOM 1666 N N . GLY A 1 215 ? -20.776 -0.930 9.025 1.00 97.75 215 GLY A N 1
ATOM 1667 C CA . GLY A 1 215 ? -20.638 -2.201 8.321 1.00 97.75 215 GLY A CA 1
ATOM 1668 C C . GLY A 1 215 ? -19.332 -2.294 7.537 1.00 97.75 215 GLY A C 1
ATOM 1669 O O . GLY A 1 215 ? -18.694 -3.343 7.520 1.00 97.75 215 GLY A O 1
ATOM 1670 N N . GLU A 1 216 ? -18.904 -1.203 6.891 1.00 97.12 216 GLU A N 1
ATOM 1671 C CA . GLU A 1 216 ? -17.616 -1.157 6.183 1.00 97.12 216 GLU A CA 1
ATOM 1672 C C . GLU A 1 216 ? -16.443 -1.355 7.152 1.00 97.12 216 GLU A C 1
ATOM 1674 O O . GLU A 1 216 ? -15.517 -2.120 6.870 1.00 97.12 216 GLU A O 1
ATOM 1679 N N . PHE A 1 217 ? -16.507 -0.723 8.319 1.00 97.81 217 PHE A N 1
ATOM 1680 C CA . PHE A 1 217 ? -15.528 -0.858 9.387 1.00 97.81 217 PHE A CA 1
ATOM 1681 C C . PHE A 1 217 ? -15.464 -2.292 9.926 1.00 97.81 217 PHE A C 1
ATOM 1683 O O . PHE A 1 217 ? -14.383 -2.880 9.977 1.00 97.81 217 PHE A O 1
ATOM 1690 N N . ALA A 1 218 ? -16.618 -2.892 10.218 1.00 98.19 218 ALA A N 1
ATOM 1691 C CA . ALA A 1 218 ? -16.728 -4.267 10.691 1.00 98.19 218 ALA A CA 1
ATOM 1692 C C . ALA A 1 218 ? -16.202 -5.286 9.664 1.00 98.19 218 ALA A C 1
ATOM 1694 O O . ALA A 1 218 ? -15.363 -6.128 9.989 1.00 98.19 218 ALA A O 1
ATOM 1695 N N . ARG A 1 219 ? -16.611 -5.167 8.394 1.00 98.06 219 ARG A N 1
ATOM 1696 C CA . ARG A 1 219 ? -16.109 -6.023 7.303 1.00 98.06 219 ARG A CA 1
ATOM 1697 C C . ARG A 1 219 ? -14.601 -5.873 7.095 1.00 98.06 219 ARG A C 1
ATOM 1699 O O . ARG A 1 219 ? -13.957 -6.831 6.690 1.00 98.06 219 ARG A O 1
ATOM 1706 N N . THR A 1 220 ? -14.028 -4.700 7.379 1.00 98.25 220 THR A N 1
ATOM 1707 C CA . THR A 1 220 ? -12.569 -4.493 7.330 1.00 98.25 220 THR A CA 1
ATOM 1708 C C . THR A 1 220 ? -11.853 -5.322 8.379 1.00 98.25 220 THR A C 1
ATOM 1710 O O . THR A 1 220 ? -10.902 -6.012 8.035 1.00 98.25 220 THR A O 1
ATOM 1713 N N . ALA A 1 221 ? -12.319 -5.298 9.628 1.00 98.19 221 ALA A N 1
ATOM 1714 C CA . AL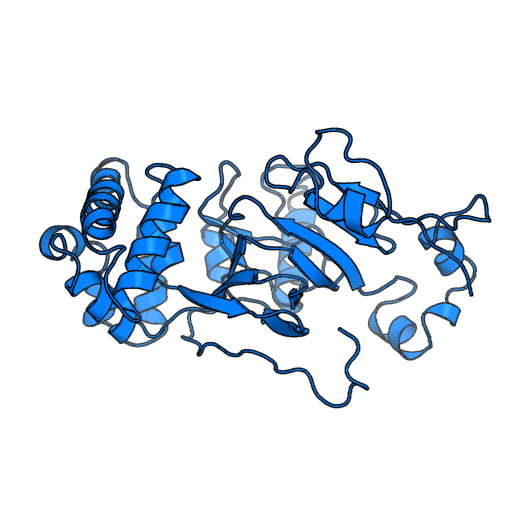A A 1 221 ? -11.711 -6.084 10.696 1.00 98.19 221 ALA A CA 1
ATOM 1715 C C . ALA A 1 221 ? -11.717 -7.585 10.365 1.00 98.19 221 ALA A C 1
ATOM 1717 O O . ALA A 1 221 ? -10.675 -8.232 10.420 1.00 98.19 221 ALA A O 1
ATOM 1718 N N . VAL A 1 222 ? -12.880 -8.108 9.956 1.00 98.25 222 VAL A N 1
ATOM 1719 C CA . VAL A 1 222 ? -13.065 -9.536 9.653 1.00 98.25 222 VAL A CA 1
ATOM 1720 C C . VAL A 1 222 ? -12.222 -9.972 8.456 1.00 98.25 222 VAL A C 1
ATOM 1722 O O . VAL A 1 222 ? -11.501 -10.958 8.546 1.00 98.25 222 VAL A O 1
ATOM 1725 N N . GLU A 1 223 ? -12.244 -9.216 7.356 1.00 97.88 223 GLU A N 1
ATOM 1726 C CA . GLU A 1 223 ? -11.442 -9.535 6.169 1.00 97.88 223 GLU A CA 1
ATOM 1727 C C . GLU A 1 223 ? -9.937 -9.547 6.459 1.00 97.88 223 GLU A C 1
ATOM 1729 O O . GLU A 1 223 ? -9.207 -10.396 5.948 1.00 97.88 223 GLU A O 1
ATOM 1734 N N . LEU A 1 224 ? -9.447 -8.599 7.260 1.00 98.12 224 LEU A N 1
ATOM 1735 C CA . LEU A 1 224 ? -8.033 -8.571 7.612 1.00 98.12 224 LEU A CA 1
ATOM 1736 C C . LEU A 1 224 ? -7.661 -9.748 8.520 1.00 98.12 224 LEU A C 1
ATOM 1738 O O . LEU A 1 224 ? -6.611 -10.349 8.298 1.00 98.12 224 LEU A O 1
ATOM 1742 N N . ASP A 1 225 ? -8.513 -10.118 9.478 1.00 97.75 225 ASP A N 1
ATOM 1743 C CA . ASP A 1 225 ? -8.288 -11.266 10.367 1.00 97.75 225 ASP A CA 1
ATOM 1744 C C . ASP A 1 225 ? -8.252 -12.606 9.616 1.00 97.75 225 ASP A C 1
ATOM 1746 O O . ASP A 1 225 ? -7.381 -13.438 9.873 1.00 97.75 225 ASP A O 1
ATOM 1750 N N . GLU A 1 226 ? -9.099 -12.786 8.596 1.00 97.31 226 GLU A N 1
ATOM 1751 C CA . GLU A 1 226 ? -9.082 -13.983 7.739 1.00 97.31 226 GLU A CA 1
ATOM 1752 C C . GLU A 1 226 ? -7.701 -14.246 7.103 1.00 97.31 226 GLU A C 1
ATOM 1754 O O . GLU A 1 226 ? -7.319 -15.397 6.855 1.00 97.31 226 GLU A O 1
ATOM 1759 N N . HIS A 1 227 ? -6.928 -13.186 6.847 1.00 96.56 227 HIS A N 1
ATOM 1760 C CA . HIS A 1 227 ? -5.605 -13.263 6.225 1.00 96.56 227 HIS A CA 1
ATOM 1761 C C . HIS A 1 227 ? -4.438 -13.064 7.202 1.00 96.56 227 HIS A C 1
ATOM 1763 O O . HIS A 1 227 ? -3.342 -13.592 6.964 1.00 96.56 227 HIS A O 1
ATOM 1769 N N . PHE A 1 228 ? -4.668 -12.346 8.297 1.00 95.31 228 PHE A N 1
ATOM 1770 C CA . PHE A 1 228 ? -3.695 -11.989 9.325 1.00 95.31 228 PHE A CA 1
ATOM 1771 C C . PHE A 1 228 ? -4.286 -12.249 10.720 1.00 95.31 228 PHE A C 1
ATOM 1773 O O . PHE A 1 228 ? -4.507 -11.302 11.473 1.00 95.31 228 PHE A O 1
ATOM 1780 N N . PRO A 1 229 ? -4.536 -13.522 11.078 1.00 94.75 229 PRO A N 1
ATOM 1781 C CA . PRO A 1 229 ? -5.293 -13.861 12.277 1.00 94.75 229 PRO A CA 1
ATOM 1782 C C . PRO A 1 229 ? -4.618 -13.317 13.534 1.00 94.75 229 PRO A C 1
ATOM 1784 O O . PRO A 1 229 ? -3.420 -13.557 13.756 1.00 94.75 229 PRO A O 1
ATOM 1787 N N . SER A 1 230 ? -5.391 -12.591 14.339 1.00 92.12 230 SER A N 1
ATOM 1788 C CA . SER A 1 230 ? -4.949 -11.973 15.595 1.00 92.12 230 SER A CA 1
ATOM 1789 C C . SER A 1 230 ? -3.714 -11.064 15.435 1.00 92.12 230 SER A C 1
ATOM 1791 O O . SER A 1 230 ? -2.870 -10.980 16.341 1.00 92.12 230 SER A O 1
ATOM 1793 N N . ASP A 1 231 ? -3.531 -10.431 14.269 1.00 93.25 231 ASP A N 1
ATOM 1794 C CA . ASP A 1 231 ? -2.473 -9.440 14.034 1.00 93.25 231 ASP A CA 1
ATOM 1795 C C . ASP A 1 231 ? -2.893 -8.088 14.646 1.00 93.25 231 ASP A C 1
ATOM 1797 O O . ASP A 1 231 ? -3.912 -7.526 14.237 1.00 93.25 231 ASP A O 1
ATOM 1801 N N . PRO A 1 232 ? -2.130 -7.518 15.603 1.00 91.31 232 PRO A N 1
ATOM 1802 C CA . PRO A 1 232 ? -2.440 -6.207 16.187 1.00 91.31 232 PRO A CA 1
ATOM 1803 C C . PRO A 1 232 ? -2.613 -5.105 15.144 1.00 91.31 232 PRO A C 1
ATOM 1805 O O . PRO A 1 232 ? -3.432 -4.201 15.305 1.00 91.31 232 PRO A O 1
ATOM 1808 N N . GLY A 1 233 ? -1.908 -5.231 14.023 1.00 93.94 233 GLY A N 1
ATOM 1809 C CA . GLY A 1 233 ? -1.992 -4.356 12.874 1.00 93.94 233 GLY A CA 1
ATOM 1810 C C . GLY A 1 233 ? -3.388 -4.182 12.279 1.00 93.94 233 GLY A C 1
ATOM 1811 O O . GLY A 1 233 ? -3.604 -3.198 11.573 1.00 93.94 233 GLY A O 1
ATOM 1812 N N . ILE A 1 234 ? -4.343 -5.065 12.586 1.00 96.62 234 ILE A N 1
ATOM 1813 C CA . ILE A 1 234 ? -5.757 -4.892 12.226 1.00 96.62 234 ILE A CA 1
ATOM 1814 C C . ILE A 1 234 ? -6.305 -3.593 12.824 1.00 96.62 234 ILE A C 1
ATOM 1816 O O . ILE A 1 234 ? -6.905 -2.801 12.101 1.00 96.62 234 ILE A O 1
ATOM 1820 N N . LEU A 1 235 ? -6.029 -3.307 14.101 1.00 95.81 235 LEU A N 1
ATOM 1821 C CA . LEU A 1 235 ? -6.498 -2.078 14.753 1.00 95.81 235 LEU A CA 1
ATOM 1822 C C . LEU A 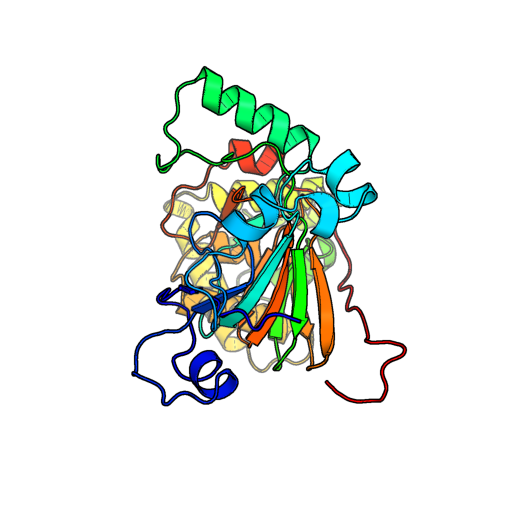1 235 ? -5.870 -0.831 14.118 1.00 95.81 235 LEU A C 1
ATOM 1824 O O . LEU A 1 235 ? -6.549 0.172 13.910 1.00 95.81 235 LEU A O 1
ATOM 1828 N N . ALA A 1 236 ? -4.591 -0.913 13.739 1.00 95.31 236 ALA A N 1
ATOM 1829 C CA . ALA A 1 236 ? -3.890 0.162 13.042 1.00 95.31 236 ALA A CA 1
ATOM 1830 C C . ALA A 1 236 ? -4.459 0.390 11.631 1.00 95.31 236 ALA A C 1
ATOM 1832 O O . ALA A 1 236 ? -4.662 1.531 11.216 1.00 95.31 236 ALA A O 1
ATOM 1833 N N . ALA A 1 237 ? -4.762 -0.684 10.901 1.00 97.12 237 ALA A N 1
ATOM 1834 C CA . ALA A 1 237 ? -5.384 -0.631 9.582 1.00 97.12 237 ALA A CA 1
ATOM 1835 C C . ALA A 1 237 ? -6.817 -0.075 9.643 1.00 97.12 237 ALA A C 1
ATOM 1837 O O . ALA A 1 237 ? -7.228 0.674 8.759 1.00 97.12 237 ALA A O 1
ATOM 1838 N N . MET A 1 238 ? -7.552 -0.360 10.720 1.00 97.38 238 MET A N 1
ATOM 1839 C CA . MET A 1 238 ? -8.885 0.185 10.985 1.00 97.38 238 MET A CA 1
ATOM 1840 C C . MET A 1 238 ? -8.885 1.709 11.214 1.00 97.38 238 MET A C 1
ATOM 1842 O O . MET A 1 238 ? -9.934 2.335 11.092 1.00 97.38 238 MET A O 1
ATOM 1846 N N . LEU A 1 239 ? -7.739 2.351 11.468 1.00 97.06 239 LEU A N 1
ATOM 1847 C CA . LEU A 1 239 ? -7.637 3.820 11.490 1.00 97.06 239 LEU A CA 1
ATOM 1848 C C . LEU A 1 239 ? -7.624 4.443 10.084 1.00 97.06 239 LEU A C 1
ATOM 1850 O O . LEU A 1 239 ? -7.773 5.659 9.950 1.00 97.06 239 LEU A O 1
ATOM 1854 N N . ALA A 1 240 ? -7.413 3.648 9.034 1.00 97.31 240 ALA A N 1
ATOM 1855 C CA . ALA A 1 240 ? -7.334 4.140 7.666 1.00 97.31 240 ALA A CA 1
ATOM 1856 C C . ALA A 1 240 ? -8.718 4.298 7.017 1.00 97.31 240 ALA A C 1
ATOM 1858 O O . ALA A 1 240 ? -9.693 3.639 7.383 1.00 97.31 240 ALA A O 1
ATOM 1859 N N . ASN A 1 241 ? -8.803 5.153 6.000 1.00 97.50 241 ASN A N 1
ATOM 1860 C CA . ASN A 1 241 ? -9.991 5.223 5.160 1.00 97.50 241 ASN A CA 1
ATOM 1861 C C . ASN A 1 241 ? -10.060 3.997 4.243 1.00 97.50 241 ASN A C 1
ATOM 1863 O O . ASN A 1 241 ? -9.139 3.772 3.457 1.00 97.50 241 ASN A O 1
ATOM 1867 N N . ARG A 1 242 ? -11.179 3.267 4.262 1.00 97.19 242 ARG A N 1
ATOM 1868 C CA . ARG A 1 242 ? -11.481 2.256 3.243 1.00 97.19 242 ARG A CA 1
ATOM 1869 C C . ARG A 1 242 ? -12.085 2.907 2.002 1.00 97.19 242 ARG A C 1
ATOM 1871 O O . ARG A 1 242 ? -13.041 3.679 2.085 1.00 97.19 242 ARG A O 1
ATOM 1878 N N . VAL A 1 243 ? -11.495 2.619 0.852 1.00 96.44 243 VAL A N 1
ATOM 1879 C CA . VAL A 1 243 ? -11.860 3.168 -0.453 1.00 96.44 243 VAL A CA 1
ATOM 1880 C C . VAL A 1 243 ? -12.221 2.015 -1.376 1.00 96.44 243 VAL A C 1
ATOM 1882 O O . VAL A 1 243 ? -11.494 1.026 -1.456 1.00 96.44 243 VAL A O 1
ATOM 1885 N N . ARG A 1 244 ? -13.340 2.162 -2.085 1.00 97.12 244 ARG A N 1
ATOM 1886 C CA . ARG A 1 244 ? -13.789 1.252 -3.137 1.00 97.12 244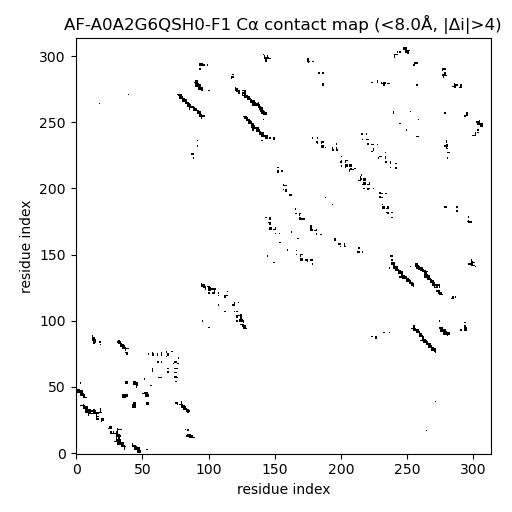 ARG A CA 1
ATOM 1887 C C . ARG A 1 244 ? -13.816 2.021 -4.452 1.00 97.12 244 ARG A C 1
ATOM 1889 O O . ARG A 1 244 ? -14.511 3.028 -4.548 1.00 97.12 244 ARG A O 1
ATOM 1896 N N . LEU A 1 245 ? -13.047 1.551 -5.423 1.00 98.00 245 LEU A N 1
ATOM 1897 C CA . LEU A 1 245 ? -12.953 2.107 -6.768 1.00 98.00 245 LEU A CA 1
ATOM 1898 C C . LEU A 1 245 ? -13.730 1.229 -7.734 1.00 98.00 245 LEU A C 1
ATOM 1900 O O . LEU A 1 245 ? -13.599 0.006 -7.702 1.00 98.00 245 LEU A O 1
ATOM 1904 N N . GLU A 1 246 ? -14.508 1.856 -8.602 1.00 97.69 246 GLU A N 1
ATOM 1905 C CA . GLU A 1 246 ? -15.068 1.228 -9.792 1.00 97.69 246 GLU A CA 1
ATOM 1906 C C . GLU A 1 246 ? -14.072 1.288 -10.960 1.00 97.69 246 GLU A C 1
ATOM 1908 O O . GLU A 1 246 ? -13.177 2.138 -10.954 1.00 97.69 246 GLU A O 1
ATOM 1913 N N . PRO A 1 247 ? -14.202 0.412 -11.975 1.00 97.25 247 PRO A N 1
ATOM 1914 C CA . PRO A 1 247 ? -13.327 0.436 -13.144 1.00 97.25 247 PRO A CA 1
ATOM 1915 C C . PRO A 1 247 ? -13.174 1.840 -13.750 1.00 97.25 247 PRO A C 1
ATOM 1917 O O . PRO A 1 247 ? -14.158 2.547 -13.969 1.00 97.25 247 PRO A O 1
ATOM 1920 N N . GLY A 1 248 ? -11.928 2.242 -14.006 1.00 95.50 248 GLY A N 1
ATOM 1921 C CA . GLY A 1 248 ? -11.559 3.569 -14.507 1.00 95.50 248 GLY A CA 1
ATOM 1922 C C . GLY A 1 248 ? -11.335 4.634 -13.426 1.00 95.50 248 GLY A C 1
ATOM 1923 O O . GLY A 1 248 ? -10.679 5.638 -13.710 1.00 95.50 248 GLY A O 1
ATOM 1924 N N . GLN A 1 249 ? -11.810 4.428 -12.193 1.00 97.25 249 GLN A N 1
ATOM 1925 C CA . GLN A 1 249 ? -11.493 5.310 -11.066 1.00 97.25 249 GLN A CA 1
ATOM 1926 C C . GLN A 1 249 ? -10.074 5.066 -10.553 1.00 97.25 249 GLN A C 1
ATOM 1928 O O . GLN A 1 249 ? -9.523 3.968 -10.680 1.00 97.25 249 GLN A O 1
ATOM 1933 N N . ALA A 1 250 ? -9.485 6.091 -9.942 1.00 97.38 250 ALA A N 1
ATOM 1934 C CA . ALA A 1 250 ? -8.111 6.029 -9.468 1.00 97.38 250 ALA A CA 1
ATOM 1935 C C . ALA A 1 250 ? -7.911 6.612 -8.066 1.00 97.38 250 ALA A C 1
ATOM 1937 O O . ALA A 1 250 ? -8.684 7.451 -7.604 1.00 97.38 250 ALA A O 1
ATOM 1938 N N . ILE A 1 251 ? -6.830 6.192 -7.407 1.00 96.94 251 ILE A N 1
ATOM 1939 C CA . ILE A 1 251 ? -6.309 6.810 -6.180 1.00 96.94 251 ILE A CA 1
ATOM 1940 C C . ILE A 1 251 ? -4.830 7.116 -6.343 1.00 96.94 251 ILE A C 1
ATOM 1942 O O . ILE A 1 251 ? -4.084 6.341 -6.942 1.00 96.94 251 ILE A O 1
ATOM 1946 N N . TYR A 1 252 ? -4.415 8.251 -5.790 1.00 95.75 252 TYR A N 1
ATOM 1947 C CA . TYR A 1 252 ? -3.017 8.637 -5.685 1.00 95.75 252 TYR A CA 1
ATOM 1948 C C . TYR A 1 252 ? -2.555 8.512 -4.236 1.00 95.75 252 TYR A C 1
ATOM 1950 O O . TYR A 1 252 ? -3.161 9.087 -3.331 1.00 95.75 252 TYR A O 1
ATOM 1958 N N . THR A 1 253 ? -1.447 7.810 -4.040 1.00 95.38 253 THR A N 1
ATOM 1959 C CA . THR A 1 253 ? -0.825 7.583 -2.742 1.00 95.38 253 THR A CA 1
ATOM 1960 C C . THR A 1 253 ? 0.434 8.449 -2.636 1.00 95.38 253 THR A C 1
ATOM 1962 O O . THR A 1 253 ? 1.477 8.108 -3.208 1.00 95.38 253 THR A O 1
ATOM 1965 N N . PRO A 1 254 ? 0.378 9.596 -1.932 1.00 92.94 254 PRO A N 1
ATOM 1966 C CA . PRO A 1 254 ? 1.560 10.414 -1.704 1.00 92.94 254 PRO A CA 1
ATOM 1967 C C . PRO A 1 254 ? 2.522 9.740 -0.719 1.00 92.94 254 PRO A C 1
ATOM 1969 O O . PRO A 1 254 ? 2.145 8.882 0.080 1.00 92.94 254 PRO A O 1
ATOM 1972 N N . ALA A 1 255 ? 3.774 10.199 -0.726 1.00 94.12 255 ALA A N 1
ATOM 1973 C CA . ALA A 1 255 ? 4.750 9.823 0.290 1.00 94.12 255 ALA A CA 1
ATOM 1974 C C . ALA A 1 255 ? 4.227 10.108 1.712 1.00 94.12 255 ALA A C 1
ATOM 1976 O O . ALA A 1 255 ? 3.556 11.112 1.953 1.00 94.12 255 ALA A O 1
ATOM 1977 N N . GLY A 1 256 ? 4.548 9.215 2.645 1.00 95.56 256 GLY A N 1
ATOM 1978 C CA . GLY A 1 256 ? 4.101 9.241 4.036 1.00 95.56 256 GLY A CA 1
ATOM 1979 C C . GLY A 1 256 ? 2.664 8.765 4.264 1.00 95.56 256 GLY A C 1
ATOM 1980 O O . GLY A 1 256 ? 2.280 8.582 5.416 1.00 95.56 256 GLY A O 1
ATOM 1981 N N . SER A 1 257 ? 1.871 8.529 3.212 1.00 96.00 257 SER A N 1
ATOM 1982 C CA . SER A 1 257 ? 0.515 7.992 3.361 1.00 96.00 257 SER A CA 1
ATOM 1983 C C . SER A 1 257 ? 0.548 6.502 3.705 1.00 96.00 257 SER A C 1
ATOM 1985 O O . SER A 1 257 ? 1.104 5.698 2.949 1.00 96.00 257 SER A O 1
ATOM 1987 N N . MET A 1 258 ? -0.079 6.128 4.823 1.00 96.44 258 MET A N 1
ATOM 1988 C CA . MET A 1 258 ? -0.333 4.723 5.142 1.00 96.44 258 MET A CA 1
ATOM 1989 C C . MET A 1 258 ? -1.390 4.154 4.202 1.00 96.44 258 MET A C 1
ATOM 1991 O O . MET A 1 258 ? -2.451 4.751 4.026 1.00 96.44 258 MET A O 1
ATOM 1995 N N . HIS A 1 259 ? -1.125 2.995 3.614 1.00 97.75 259 HIS A N 1
ATOM 1996 C CA . HIS A 1 259 ? -2.066 2.341 2.713 1.00 97.75 259 HIS A CA 1
ATOM 1997 C C . HIS A 1 259 ? -1.859 0.824 2.664 1.00 97.75 259 HIS A C 1
ATOM 1999 O O . HIS A 1 259 ? -0.801 0.310 3.027 1.00 97.75 259 HIS A O 1
ATOM 2005 N N . ALA A 1 260 ? -2.892 0.112 2.224 1.00 98.00 260 ALA A N 1
ATOM 2006 C CA . ALA A 1 260 ? -2.868 -1.315 1.921 1.00 98.00 260 ALA A CA 1
ATOM 2007 C C . ALA A 1 260 ? -3.877 -1.601 0.806 1.00 98.00 260 ALA A C 1
ATOM 2009 O O . ALA A 1 260 ? -5.018 -1.151 0.877 1.00 98.00 260 ALA A O 1
ATOM 2010 N N . TYR A 1 261 ? -3.495 -2.371 -0.206 1.00 98.12 261 TYR A N 1
ATOM 2011 C CA . TYR A 1 261 ? -4.443 -2.844 -1.217 1.00 98.12 261 TYR A CA 1
ATOM 2012 C C . TYR A 1 261 ? -5.074 -4.153 -0.743 1.00 98.12 261 TYR A C 1
ATOM 2014 O O . TYR A 1 261 ? -4.359 -5.043 -0.286 1.00 98.12 261 TYR A O 1
ATOM 2022 N N . LEU A 1 262 ? -6.402 -4.253 -0.802 1.00 98.12 262 LEU A N 1
ATOM 2023 C CA . LEU A 1 262 ? -7.166 -5.345 -0.192 1.00 98.12 262 LEU A CA 1
ATOM 2024 C C . LEU A 1 262 ? -7.548 -6.414 -1.219 1.00 98.12 262 LEU A C 1
ATOM 2026 O O . LEU A 1 262 ? -7.237 -7.589 -1.040 1.00 98.12 262 LEU A O 1
ATOM 2030 N N . ARG A 1 263 ? -8.201 -6.003 -2.311 1.00 97.44 263 ARG A N 1
ATOM 2031 C CA . ARG A 1 263 ? -8.679 -6.904 -3.370 1.00 97.44 263 ARG A CA 1
ATOM 2032 C C . ARG A 1 263 ? -8.914 -6.179 -4.687 1.00 97.44 263 ARG A C 1
ATOM 2034 O O . ARG A 1 263 ? -9.100 -4.962 -4.712 1.00 97.44 263 ARG A O 1
ATOM 2041 N N . GLY A 1 264 ? -9.004 -6.961 -5.757 1.00 98.25 264 GLY A N 1
ATOM 2042 C CA . GLY A 1 264 ? -9.320 -6.481 -7.097 1.00 98.25 264 GLY A CA 1
ATOM 2043 C C . GLY A 1 264 ? -8.084 -6.373 -7.979 1.00 98.25 264 GLY A C 1
ATOM 2044 O O . GLY A 1 264 ? -6.969 -6.694 -7.572 1.00 98.25 264 GLY A O 1
ATOM 2045 N N . SER A 1 265 ? -8.290 -5.944 -9.218 1.00 98.62 265 SER A N 1
ATOM 2046 C CA . SER A 1 265 ? -7.217 -5.785 -10.196 1.00 98.62 265 SER A CA 1
ATOM 2047 C C . SER A 1 265 ? -7.146 -4.355 -10.708 1.00 98.62 265 SER A C 1
ATOM 2049 O O . SER A 1 265 ? -8.171 -3.685 -10.859 1.00 98.62 265 SER A O 1
ATOM 2051 N N . ALA A 1 266 ? -5.932 -3.878 -10.960 1.00 98.56 266 ALA A N 1
ATOM 2052 C CA . ALA A 1 266 ? -5.678 -2.487 -11.306 1.00 98.56 266 ALA A CA 1
ATOM 2053 C C . ALA A 1 266 ? -4.393 -2.314 -12.118 1.00 98.56 266 ALA A C 1
ATOM 2055 O O . ALA A 1 266 ? -3.492 -3.152 -12.070 1.00 98.56 266 ALA A O 1
ATOM 2056 N N . ILE A 1 267 ? -4.290 -1.192 -12.826 1.00 98.44 267 ILE A N 1
ATOM 2057 C CA . ILE A 1 267 ? -3.003 -0.662 -13.268 1.00 98.44 267 ILE A CA 1
ATOM 2058 C C . ILE A 1 267 ? -2.400 0.126 -12.115 1.00 98.44 267 ILE A C 1
ATOM 2060 O O . ILE A 1 267 ? -3.059 0.985 -11.540 1.00 98.44 267 ILE A O 1
ATOM 2064 N N . GLU A 1 268 ? -1.134 -0.121 -11.816 1.00 98.19 268 GLU A N 1
ATOM 2065 C CA . GLU A 1 268 ? -0.353 0.692 -10.896 1.00 98.19 268 GLU A CA 1
ATOM 2066 C C . GLU A 1 268 ? 0.795 1.359 -11.652 1.00 98.19 268 GLU A C 1
ATOM 2068 O O . GLU A 1 268 ? 1.564 0.704 -12.357 1.00 98.19 268 GLU A O 1
ATOM 2073 N N . ALA A 1 269 ? 0.929 2.670 -11.494 1.00 96.88 269 ALA A N 1
ATOM 2074 C CA . ALA A 1 269 ? 2.102 3.419 -11.908 1.00 96.88 269 ALA A CA 1
ATOM 2075 C C . ALA A 1 269 ? 2.804 3.945 -10.658 1.00 96.88 269 ALA A C 1
ATOM 2077 O O . ALA A 1 269 ? 2.247 4.742 -9.905 1.00 96.88 269 ALA A O 1
ATOM 2078 N N . GLN A 1 270 ? 4.042 3.514 -10.451 1.00 95.88 270 GLN A N 1
ATOM 2079 C CA . GLN A 1 270 ? 4.855 3.926 -9.311 1.00 95.88 270 GLN A CA 1
ATOM 2080 C C . GLN A 1 270 ? 6.201 4.460 -9.786 1.00 95.88 270 GLN A C 1
ATOM 2082 O O . GLN A 1 270 ? 6.689 4.085 -10.856 1.00 95.88 270 GLN A O 1
ATOM 2087 N N . ALA A 1 271 ? 6.840 5.323 -8.997 1.00 93.81 271 ALA A N 1
ATOM 2088 C CA . ALA A 1 271 ? 8.248 5.622 -9.246 1.00 93.81 271 ALA A CA 1
ATOM 2089 C C . ALA A 1 271 ? 9.084 4.335 -9.134 1.00 93.81 271 ALA A C 1
ATOM 2091 O O . ALA A 1 271 ? 8.779 3.457 -8.329 1.00 93.81 271 ALA A O 1
ATOM 2092 N N . ASN A 1 272 ? 10.157 4.224 -9.923 1.00 91.88 272 ASN A N 1
ATOM 2093 C CA . ASN A 1 272 ? 11.090 3.097 -9.818 1.00 91.88 272 ASN A CA 1
ATOM 2094 C C . ASN A 1 272 ? 11.884 3.188 -8.499 1.00 91.88 272 ASN A C 1
ATOM 2096 O O . ASN A 1 272 ? 12.995 3.730 -8.485 1.00 91.88 272 ASN A O 1
ATOM 2100 N N . SER A 1 273 ? 11.302 2.694 -7.409 1.00 93.38 273 SER A N 1
ATOM 2101 C CA . SER A 1 273 ? 11.890 2.636 -6.071 1.00 93.38 273 SER A CA 1
ATOM 2102 C C . SER A 1 273 ? 11.371 1.415 -5.310 1.00 93.38 273 SER A C 1
ATOM 2104 O O . SER A 1 273 ? 10.186 1.080 -5.381 1.00 93.38 273 SER A O 1
ATOM 2106 N N . ASP A 1 274 ? 12.247 0.781 -4.536 1.00 93.12 274 ASP A N 1
ATOM 2107 C CA . ASP A 1 274 ? 11.912 -0.369 -3.688 1.00 93.12 274 ASP A CA 1
ATOM 2108 C C . ASP A 1 274 ? 11.778 0.007 -2.199 1.00 93.12 274 ASP A C 1
ATOM 2110 O O . ASP A 1 274 ? 11.700 -0.877 -1.339 1.00 93.12 274 ASP A O 1
ATOM 2114 N N . ASN A 1 275 ? 11.743 1.305 -1.882 1.00 95.12 275 ASN A N 1
ATOM 2115 C CA . ASN A 1 275 ? 11.607 1.808 -0.517 1.00 95.12 275 ASN A CA 1
ATOM 2116 C C . ASN A 1 275 ? 10.194 1.549 0.024 1.00 95.12 275 ASN A C 1
ATOM 2118 O O . ASN A 1 275 ? 9.231 2.229 -0.342 1.00 95.12 275 ASN A O 1
ATOM 2122 N N . VAL A 1 276 ? 10.063 0.565 0.912 1.00 94.81 276 VAL A N 1
ATOM 2123 C CA . VAL A 1 276 ? 8.781 0.170 1.512 1.00 94.81 276 VAL A CA 1
ATOM 2124 C C . VAL A 1 276 ? 8.958 -0.011 3.010 1.00 94.81 276 VAL A C 1
ATOM 2126 O O . VAL A 1 276 ? 9.600 -0.970 3.446 1.00 94.81 276 VAL A O 1
ATOM 2129 N N . LEU A 1 277 ? 8.337 0.874 3.788 1.00 95.00 277 LEU A N 1
ATOM 2130 C CA . LEU A 1 277 ? 8.220 0.723 5.231 1.00 95.00 277 LEU A CA 1
ATOM 2131 C C . LEU A 1 277 ? 6.908 0.017 5.524 1.00 95.00 277 LEU A C 1
ATOM 2133 O O . LEU A 1 277 ? 5.839 0.510 5.170 1.00 95.00 277 LEU A O 1
ATOM 2137 N N . ARG A 1 278 ? 6.988 -1.159 6.143 1.00 94.06 278 ARG A N 1
ATOM 2138 C CA . ARG A 1 278 ? 5.796 -1.893 6.569 1.00 94.06 278 ARG A CA 1
ATOM 2139 C C . ARG A 1 278 ? 5.357 -1.365 7.919 1.00 94.06 278 ARG A C 1
ATOM 2141 O O . ARG A 1 278 ? 6.193 -1.209 8.799 1.00 94.06 278 ARG A O 1
ATOM 2148 N N . GLY A 1 279 ? 4.063 -1.122 8.055 1.00 89.62 279 GLY A N 1
ATOM 2149 C CA . GLY A 1 279 ? 3.429 -0.780 9.317 1.00 89.62 279 GLY A CA 1
ATOM 2150 C C . GLY A 1 279 ? 2.850 -1.982 10.035 1.00 89.62 279 GLY A C 1
ATOM 2151 O O . GLY A 1 279 ? 2.939 -2.043 11.245 1.00 89.62 279 GLY A O 1
ATOM 2152 N N . ALA A 1 280 ? 2.275 -2.944 9.317 1.00 93.06 280 ALA A N 1
ATOM 2153 C CA . ALA A 1 280 ? 1.512 -4.034 9.923 1.00 93.06 280 ALA A CA 1
ATOM 2154 C C . ALA A 1 280 ? 1.136 -5.091 8.872 1.00 93.06 280 ALA A C 1
ATOM 2156 O O . ALA A 1 280 ? 1.504 -4.955 7.697 1.00 93.06 280 ALA A O 1
ATOM 2157 N N . LEU A 1 281 ? 0.372 -6.114 9.278 1.00 94.88 281 LEU A N 1
ATOM 2158 C CA . LEU A 1 281 ? -0.219 -7.111 8.377 1.00 94.88 281 LEU A CA 1
ATOM 2159 C C . LEU A 1 281 ? 0.866 -7.825 7.560 1.00 94.88 281 LEU A C 1
ATOM 2161 O O . LEU A 1 281 ? 0.857 -7.896 6.327 1.00 94.88 281 LEU A O 1
ATOM 2165 N N . THR A 1 282 ? 1.915 -8.267 8.251 1.00 92.25 282 THR A N 1
ATOM 2166 C CA . THR A 1 282 ? 3.086 -8.855 7.609 1.00 92.25 282 THR A CA 1
ATOM 2167 C C . THR A 1 282 ? 3.833 -9.793 8.542 1.00 92.25 282 THR A C 1
ATOM 2169 O O . THR A 1 282 ? 3.932 -9.570 9.739 1.00 92.25 282 THR A O 1
ATOM 2172 N N . LYS A 1 283 ? 4.444 -10.832 7.965 1.00 88.25 283 LYS A N 1
ATOM 2173 C CA . LYS A 1 283 ? 5.390 -11.713 8.675 1.00 88.25 283 LYS A CA 1
ATOM 2174 C C . LYS A 1 283 ? 6.839 -11.223 8.581 1.00 88.25 283 LYS A C 1
ATOM 2176 O O . LYS A 1 283 ? 7.747 -11.892 9.067 1.00 88.25 283 LYS A O 1
ATOM 2181 N N . LYS A 1 284 ? 7.078 -10.128 7.854 1.00 87.69 284 LYS A N 1
ATOM 2182 C CA . LYS A 1 284 ? 8.411 -9.544 7.661 1.00 87.69 284 LYS A CA 1
ATOM 2183 C C . LYS A 1 284 ? 8.748 -8.607 8.820 1.00 87.69 284 LYS A C 1
ATOM 2185 O O . LYS A 1 284 ? 7.873 -8.218 9.581 1.00 87.69 284 LYS A O 1
ATOM 2190 N N . HIS A 1 285 ? 10.021 -8.240 8.921 1.00 85.62 285 HIS A N 1
ATOM 2191 C CA . HIS A 1 285 ? 10.472 -7.237 9.878 1.00 85.62 285 HIS A CA 1
ATOM 2192 C C . HIS A 1 285 ? 9.721 -5.905 9.685 1.00 85.62 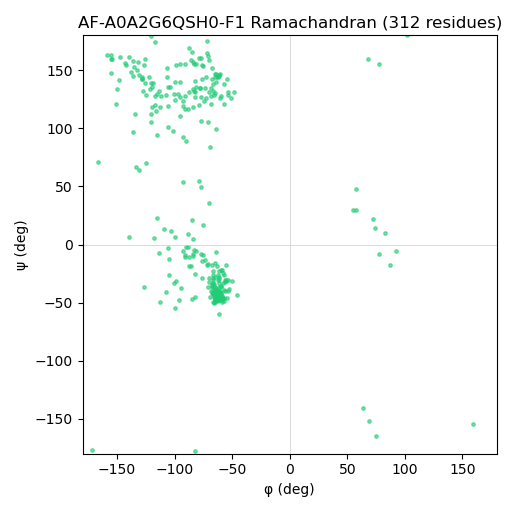285 HIS A C 1
ATOM 2194 O O . HIS A 1 285 ? 9.492 -5.478 8.547 1.00 85.62 285 HIS A O 1
ATOM 2200 N N . VAL A 1 286 ? 9.347 -5.289 10.808 1.00 89.12 286 VAL A N 1
ATOM 2201 C CA . VAL A 1 286 ? 8.708 -3.974 10.910 1.00 89.12 286 VAL A CA 1
ATOM 2202 C C . VAL A 1 286 ? 9.677 -3.065 11.657 1.00 89.12 286 VAL A C 1
ATOM 2204 O O . VAL A 1 286 ? 9.982 -3.308 12.823 1.00 89.12 286 VAL A O 1
ATOM 2207 N N . ASP A 1 287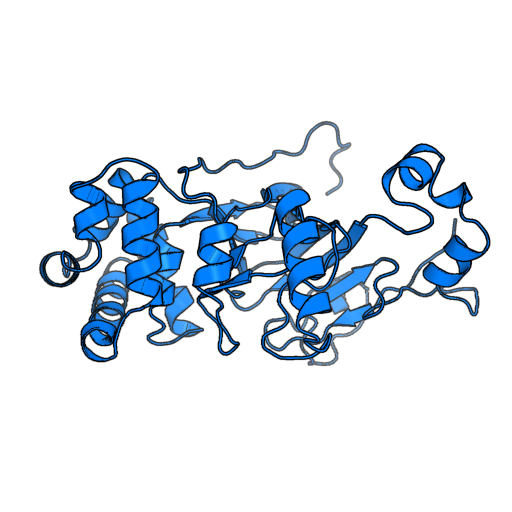 ? 10.167 -2.040 10.967 1.00 88.69 287 ASP A N 1
ATOM 2208 C CA . ASP A 1 287 ? 10.996 -0.984 11.546 1.00 88.69 287 ASP A CA 1
ATOM 2209 C C . ASP A 1 287 ? 10.080 0.148 12.030 1.00 88.69 287 ASP A C 1
ATOM 2211 O O . ASP A 1 287 ? 9.726 1.049 11.265 1.00 88.69 287 ASP A O 1
ATOM 2215 N N . VAL A 1 288 ? 9.629 0.051 13.285 1.00 88.81 288 VAL A N 1
ATOM 2216 C CA . VAL A 1 288 ? 8.688 1.014 13.882 1.00 88.81 288 VAL A CA 1
ATOM 2217 C C . VAL A 1 288 ? 9.308 2.413 13.956 1.00 88.81 288 VAL A C 1
ATOM 2219 O O . VAL A 1 288 ? 8.640 3.391 13.622 1.00 88.81 288 VAL A O 1
ATOM 2222 N N . ASP A 1 289 ? 10.589 2.518 14.317 1.00 88.31 289 ASP A N 1
ATOM 2223 C CA . ASP A 1 289 ? 11.294 3.801 14.413 1.00 88.31 289 ASP A CA 1
ATOM 2224 C C . ASP A 1 289 ? 11.424 4.465 13.035 1.00 88.31 289 ASP A C 1
ATOM 2226 O O . ASP A 1 289 ? 11.118 5.654 12.868 1.00 88.31 289 ASP A O 1
ATOM 2230 N N . GLY A 1 290 ? 11.810 3.690 12.018 1.00 89.81 290 GLY A N 1
ATOM 2231 C CA . GLY A 1 290 ? 11.837 4.150 10.632 1.00 89.81 290 GLY A CA 1
ATOM 2232 C C . GLY A 1 290 ? 10.457 4.599 10.155 1.00 89.81 290 GLY A C 1
ATOM 2233 O O . GLY A 1 290 ? 10.330 5.651 9.520 1.00 89.81 290 GLY A O 1
ATOM 2234 N N . LEU A 1 291 ? 9.408 3.854 10.506 1.00 91.50 291 LEU A N 1
ATOM 2235 C CA . LEU A 1 291 ? 8.034 4.156 10.116 1.00 91.50 291 LEU A CA 1
ATOM 2236 C C . LEU A 1 291 ? 7.555 5.488 10.703 1.00 91.50 291 LEU A C 1
ATOM 2238 O O . LEU A 1 291 ? 7.026 6.311 9.955 1.00 91.50 291 LEU A O 1
ATOM 2242 N N . ILE A 1 292 ? 7.818 5.753 11.988 1.00 90.38 292 ILE A N 1
ATOM 2243 C CA . ILE A 1 292 ? 7.517 7.047 12.634 1.00 90.38 292 ILE A CA 1
ATOM 2244 C C . ILE A 1 292 ? 8.128 8.207 11.848 1.00 90.38 292 ILE A C 1
ATOM 2246 O O . ILE A 1 292 ? 7.503 9.254 11.692 1.00 90.38 292 ILE A O 1
ATOM 2250 N N . SER A 1 293 ? 9.347 8.029 11.337 1.00 90.69 293 SER A N 1
ATOM 2251 C CA . SER A 1 293 ? 10.046 9.089 10.608 1.00 90.69 293 SER A CA 1
ATOM 2252 C C . SER A 1 293 ? 9.453 9.394 9.227 1.00 90.69 293 SER A C 1
ATOM 2254 O O . SER A 1 293 ? 9.755 10.450 8.666 1.00 90.69 293 SER A O 1
ATOM 2256 N N . VAL A 1 294 ? 8.633 8.490 8.677 1.00 94.94 294 VAL A N 1
ATOM 2257 C CA . VAL A 1 294 ? 8.073 8.556 7.317 1.00 94.94 294 VAL A CA 1
ATOM 2258 C C . VAL A 1 294 ? 6.590 8.901 7.309 1.00 94.94 294 VAL A C 1
ATOM 2260 O O . VAL A 1 294 ? 6.152 9.661 6.443 1.00 94.94 294 VAL A O 1
ATOM 2263 N N . VAL A 1 295 ? 5.819 8.336 8.234 1.00 96.19 295 VAL A N 1
ATOM 2264 C CA . VAL A 1 295 ? 4.358 8.414 8.214 1.00 96.19 295 VAL A CA 1
ATOM 2265 C C . VAL A 1 295 ? 3.864 9.829 8.483 1.00 96.19 295 VAL A C 1
ATOM 2267 O O . VAL A 1 295 ? 4.294 10.503 9.417 1.00 96.19 295 VAL A O 1
ATOM 2270 N N . ASN A 1 296 ? 2.902 10.260 7.671 1.00 95.75 296 ASN A N 1
ATOM 2271 C CA . ASN A 1 296 ? 2.127 11.460 7.917 1.00 95.75 296 ASN A CA 1
ATOM 2272 C C . ASN A 1 296 ? 0.818 11.088 8.625 1.00 95.75 296 ASN A C 1
ATOM 2274 O O . ASN A 1 296 ? -0.064 10.480 8.022 1.00 95.75 296 ASN A O 1
ATOM 2278 N N . PHE A 1 297 ? 0.696 11.472 9.895 1.00 96.38 297 PHE A N 1
ATOM 2279 C CA . PHE A 1 297 ? -0.495 11.216 10.709 1.00 96.38 297 PHE A CA 1
ATOM 2280 C C . PHE A 1 297 ? -1.611 12.253 10.517 1.00 96.38 297 PHE A C 1
ATOM 2282 O O . PHE A 1 297 ? -2.620 12.191 11.213 1.00 96.38 297 PHE A O 1
ATOM 2289 N N . GLU A 1 298 ? -1.465 13.209 9.597 1.00 96.31 298 GLU A N 1
ATOM 2290 C CA . GLU A 1 298 ? -2.573 14.094 9.233 1.00 96.31 298 GLU A CA 1
ATOM 2291 C C . GLU A 1 298 ? -3.751 13.283 8.666 1.00 96.31 298 GLU A C 1
ATOM 2293 O O . GLU A 1 298 ? -3.560 12.513 7.717 1.00 96.31 298 GLU A O 1
ATOM 2298 N N . PRO A 1 299 ? -4.971 13.434 9.222 1.00 95.75 299 PRO A N 1
ATOM 2299 C CA . PRO A 1 299 ? -6.140 12.765 8.684 1.00 95.75 299 PRO A CA 1
ATOM 2300 C C . PRO A 1 299 ? -6.445 13.285 7.278 1.00 95.75 299 PRO A C 1
ATOM 2302 O O . PRO A 1 299 ? -6.256 14.455 6.940 1.00 95.75 299 PRO A O 1
ATOM 2305 N N . THR A 1 300 ? -6.953 12.389 6.450 1.00 94.75 300 THR A N 1
ATOM 2306 C CA . THR A 1 300 ? -7.238 12.612 5.036 1.00 94.75 300 THR A CA 1
ATOM 2307 C C . THR A 1 300 ? -8.687 12.263 4.730 1.00 94.75 300 THR A C 1
ATOM 2309 O O . THR A 1 300 ? -9.344 11.523 5.463 1.00 94.75 300 THR A O 1
ATOM 2312 N N . THR A 1 301 ? -9.190 12.800 3.623 1.00 91.31 301 THR A N 1
ATOM 2313 C CA . THR A 1 301 ? -10.493 12.421 3.071 1.00 91.31 301 THR A CA 1
ATOM 2314 C C . THR A 1 301 ? -10.317 11.361 1.988 1.00 91.31 301 THR A C 1
ATOM 2316 O O . THR A 1 301 ? -9.267 11.285 1.350 1.00 91.31 301 THR A O 1
ATOM 2319 N N . LYS A 1 302 ? -11.361 10.560 1.750 1.00 90.06 302 LYS A N 1
ATOM 2320 C CA . LYS A 1 302 ? -11.421 9.616 0.627 1.00 90.06 302 LYS A CA 1
ATOM 2321 C C . LYS A 1 302 ? -11.392 10.404 -0.695 1.00 90.06 302 LYS A C 1
ATOM 2323 O O . LYS A 1 302 ? -12.414 10.948 -1.103 1.00 90.06 302 LYS A O 1
ATOM 2328 N N . GLN A 1 303 ? -10.230 10.503 -1.343 1.00 87.94 303 GLN A N 1
ATOM 2329 C CA . GLN A 1 303 ? -10.079 11.191 -2.632 1.00 87.94 303 GLN A CA 1
ATOM 2330 C C . GLN A 1 303 ? -10.028 10.181 -3.776 1.00 87.94 303 GLN A C 1
ATOM 2332 O O . GLN A 1 303 ? -8.982 9.604 -4.064 1.00 87.94 303 GLN A O 1
ATOM 2337 N N . ILE A 1 304 ? -11.176 9.987 -4.425 1.00 95.56 304 ILE A N 1
ATOM 2338 C CA . ILE A 1 304 ? -11.291 9.204 -5.655 1.00 95.56 304 ILE A CA 1
ATOM 2339 C C . ILE A 1 304 ? -11.123 10.151 -6.841 1.00 95.56 304 ILE A C 1
ATOM 2341 O O . ILE A 1 304 ? -11.783 11.189 -6.929 1.00 95.56 304 ILE A O 1
ATOM 2345 N N . LEU A 1 305 ? -10.212 9.801 -7.740 1.00 94.62 305 LEU A N 1
ATOM 2346 C CA . LEU A 1 305 ? -10.002 10.498 -8.997 1.00 94.62 305 LEU A CA 1
ATOM 2347 C C . LEU A 1 305 ? -10.934 9.894 -10.044 1.00 94.62 305 LEU A C 1
ATOM 2349 O O . LEU A 1 305 ? -10.816 8.718 -10.390 1.00 94.62 305 LEU A O 1
ATOM 2353 N N . GLU A 1 306 ? -11.849 10.720 -10.543 1.00 93.44 306 GLU A N 1
ATOM 2354 C CA . GLU A 1 306 ? -12.739 10.343 -11.635 1.00 93.44 306 GLU A CA 1
ATOM 2355 C C . GLU A 1 306 ? -12.034 10.518 -12.982 1.00 93.44 306 GLU A C 1
ATOM 2357 O O . GLU A 1 306 ? -11.326 11.517 -13.189 1.00 93.44 306 GLU A O 1
ATOM 2362 N N . PRO A 1 307 ? -12.242 9.595 -13.929 1.00 85.50 307 PRO A N 1
ATOM 2363 C CA . PRO A 1 307 ? -11.681 9.746 -15.253 1.00 85.50 307 PRO A CA 1
ATOM 2364 C C . PRO A 1 307 ? -12.331 10.934 -15.974 1.00 85.50 307 PRO A C 1
ATOM 2366 O O . PRO A 1 307 ? -13.544 11.146 -15.924 1.00 85.50 307 PRO A O 1
ATOM 2369 N N . ASN A 1 308 ? -11.520 11.729 -16.671 1.00 80.75 308 ASN A N 1
ATOM 2370 C CA . ASN A 1 308 ? -11.997 12.841 -17.484 1.00 80.75 308 ASN A CA 1
ATOM 2371 C C . ASN A 1 308 ? -11.381 12.802 -18.890 1.00 80.75 308 ASN A C 1
ATOM 2373 O O . ASN A 1 308 ? -10.242 12.389 -19.083 1.00 80.75 308 ASN A O 1
ATOM 2377 N N . GLY A 1 309 ? -12.152 13.230 -19.894 1.00 66.56 309 GLY A N 1
ATOM 2378 C CA . GLY A 1 309 ? -11.630 13.481 -21.241 1.00 66.56 309 GLY A CA 1
ATOM 2379 C C . GLY A 1 309 ? -11.285 12.260 -22.106 1.00 66.56 309 GLY A C 1
ATOM 2380 O O . GLY A 1 309 ? -10.626 12.451 -23.125 1.00 66.56 309 GLY A O 1
ATOM 2381 N N . SER A 1 310 ? -11.723 11.045 -21.762 1.00 54.34 310 SER A N 1
ATOM 2382 C CA . SER A 1 310 ? -11.584 9.862 -22.626 1.00 54.34 310 SER A CA 1
ATOM 2383 C C . SER A 1 310 ? -12.805 9.664 -23.537 1.00 54.34 310 SER A C 1
ATOM 2385 O O . SER A 1 310 ? -13.917 10.106 -23.243 1.00 54.34 310 SER A O 1
ATOM 2387 N N . ASP A 1 311 ? -12.600 8.986 -24.663 1.00 56.56 311 ASP A N 1
ATOM 2388 C CA . ASP A 1 311 ? -13.607 8.600 -25.662 1.00 56.56 311 ASP A CA 1
ATOM 2389 C C . ASP A 1 311 ? -14.493 7.413 -25.223 1.00 56.56 311 ASP A C 1
ATOM 2391 O O . ASP A 1 311 ? -15.202 6.822 -26.039 1.00 56.56 311 ASP A O 1
ATOM 2395 N N . GLY A 1 312 ? -14.502 7.093 -23.925 1.00 51.09 312 GLY A N 1
ATOM 2396 C CA . GLY A 1 312 ? -15.333 6.042 -23.338 1.00 51.09 312 GLY A CA 1
ATOM 2397 C C . GLY A 1 312 ? -14.763 4.626 -23.445 1.00 51.09 312 GLY A C 1
ATOM 2398 O O . GLY A 1 312 ? -15.486 3.682 -23.135 1.00 51.09 312 GLY A O 1
ATOM 2399 N N . LEU A 1 313 ? -13.503 4.459 -23.859 1.00 51.91 313 LEU A N 1
ATOM 2400 C CA . LEU A 1 313 ? -12.783 3.189 -23.739 1.00 51.91 313 LEU A CA 1
ATOM 2401 C C . LEU A 1 313 ? -12.037 3.148 -22.397 1.00 51.91 313 LEU A C 1
ATOM 2403 O O . LEU A 1 313 ? -11.141 3.961 -22.160 1.00 51.91 313 LEU A O 1
ATOM 2407 N N . TYR A 1 314 ? -12.429 2.206 -21.539 1.00 52.09 314 TYR A N 1
ATOM 2408 C CA . TYR A 1 314 ? -11.756 1.834 -20.292 1.00 52.09 314 TYR A CA 1
ATOM 2409 C C . TYR A 1 314 ? -11.482 0.334 -20.306 1.00 52.09 314 TYR A C 1
ATOM 2411 O O . TYR A 1 314 ? -12.388 -0.407 -20.757 1.00 52.09 314 TYR A O 1
#

Radius of gyration: 20.72 Å; Cα contacts (8 Å, |Δi|>4): 678; chains: 1; bounding box: 53×39×60 Å

Sequence (314 aa):
MWLIDGVVQHYPWGSKHFIPTLLELTPDGDPWAEYWLGTHPLGVSQLVEESQSLARLLVNHPSYLGKQSLTEFGPRLPFLMKVLALEKPLSLQAHPNRAQAEAGFTAEQNAGIAYHAPERVFKDPYSKPELVVALTTFEALCGFRDPKISAELFAELPVHESLDSIIGPLTERSGPAALAEVFLDVLSVGEDRRHLVDEVVAAAVNLMDAEGELGEFARTAVELDEHFPSDPGILAAMLANRVRLEPGQAIYTPAGSMHAYLRGSAIEAQANSDNVLRGALTKKHVDVDGLISVVNFEPTTKQILEPNGSDGLY

Foldseek 3Di:
DFDKFKFFDQDPQADQPDVCVVVVHDRPRTGGFKTKDFPFPVMFIPGPVDPDTPLVVLVVPVCVCPDVCCVPPNSGDFKIKMKGAGPFKDFWWFWFALVLLQVLLVVCVVVVPDLPHLPRQRNDSHTKKKKKAAQAWWKKFKFFAFLQVLLVLCVVQPCNVLCCVQSVLSVVDGFLVSLVRSLLCLLVDDPVSLVSLVSLLVSLVVCCPPDDPSNVLSVQSVRLCVQQPSKSCSSNSSRTDMDIDHHRKMDIHDWQMTMMIGGHITMMMITSGRRIAGSTSDPGDHDSVSNVVTHDSGGDDHDIHHDPDDPPDD

Solvent-accessible surface area (backbone atoms only — not comparable to full-atom values): 16428 Å² total; per-residue (Å²): 139,82,60,71,42,58,30,77,38,68,42,94,43,18,24,44,48,58,53,34,52,76,70,76,42,80,60,86,73,55,35,37,20,34,38,26,46,35,58,46,90,95,32,57,11,33,33,72,92,44,103,47,37,48,50,57,50,38,65,77,40,46,73,79,63,34,73,66,44,39,72,77,64,35,83,53,76,67,47,34,39,31,41,40,22,33,71,39,63,51,45,30,27,31,17,34,40,48,69,54,14,39,51,44,20,50,52,40,55,76,71,64,59,49,87,84,40,84,85,50,43,47,75,42,56,44,32,37,42,36,36,39,34,20,67,33,62,26,35,30,34,50,27,32,34,51,38,58,63,46,40,53,54,46,58,71,35,93,51,35,85,79,39,43,87,55,53,40,41,24,73,79,41,67,62,34,64,11,46,46,51,33,38,53,49,34,70,62,59,48,83,89,56,42,62,56,45,50,48,52,33,60,42,19,64,79,32,46,86,43,71,68,69,58,8,54,53,15,43,48,42,42,59,45,32,79,78,36,70,70,41,48,31,48,65,42,56,64,41,31,30,79,44,79,32,51,60,56,22,27,42,73,45,55,50,11,35,45,30,25,52,37,33,34,26,26,41,34,44,28,32,66,44,72,37,56,41,42,69,29,60,66,94,64,79,64,53,64,71,62,36,65,77,37,52,51,47,59,56,47,75,92,66,74,44,73,74,74,95,70,96,78,83,124

pLDDT: mean 93.74, std 6.78, range [51.09, 98.62]

Secondary structure (DSSP, 8-state):
---EE-EEE--TTBBSSHHHHHTTPPP-SS-B-EEEESEETTEE-EESSSSSBHHHHHHH-GGGGHHHHHHHH-SS--EEEEEEEESSPPPEEE---HHHHHHHHHHHHHTT--TT-TT----SS----EEEEESS-EEEEEEEPPHHHHHHHHHTSTTHHHHHHHHTHHHHS-THHHHHHHHHHHHT--TTTTHHHHHHHHHHHTTTT--HHHHHHHHHHHHHHHHSTT-THHHHHTTEEEEEEPTT-EEEE-TT--EEEEEEEEEEEEES----EEEES-SS---HHHHHHH----B----PBPP-S--S--

Nearest PDB structures (foldseek):
  3h1w-assembly1_A  TM=9.116E-01  e=1.821E-30  Salmonella enterica subsp. enterica serovar Typhimurium
  5zvx-assembly1_A  TM=9.017E-01  e=2.139E-29  Salmonella enterica subsp. enterica serovar Typhimurium str. LT2
  3h1m-assembly1_A  TM=8.934E-01  e=1.206E-29  Salmonella enterica subsp. enterica serovar Typhimurium
  5zv0-assembly1_A  TM=9.339E-01  e=2.240E-28  Salmonella enterica subsp. enterica serovar Typhimurium str. LT2
  5zuy-assembly1_A  TM=9.054E-01  e=2.372E-28  Salmonella enterica subsp. enterica serovar Typhimurium str. LT2